Protein AF-A0A416NVH3-F1 (afdb_monomer)

Nearest PDB structures (foldseek):
  4oc8-assembly1_B  TM=3.043E-01  e=7.540E-01  Azoarcus olearius

Secondary structure (DSSP, 8-state):
-GGGSPPSS--TTSTTHHHHHHHHTTTTTTS-TT-HHHHHHTT-----TTHHHHHHSS--TTS-EETTTEE-HHHHHHHHHHHHHHHHHHHHHHH-HHHHHHIIIIIITTTTTS--HHHHHHHHHHHHHHHHHHTTS--SEEEES---TT-SSS---SEEEEEEEEETTEEEEEEEEEEEE-PPPPPGGGTTS-EE--SSPPPTTHHHHHHHHHHHTT-EE----HHHHHHHHHHHHHHPPPP-TTEEEEEEEE----S-GGGHHHHHHHHHH-TTT-TTT-HHHHHHTT--HHHHHH--EEEEE---HHHHHHT-GGGGTTT-SSSS--SEEEEESSGGGHHHHHHHHHH--

Sequence (353 aa):
MRHELPFPIHNDCGICNYFKKIWEDGWLDEYSDNHFLIKAIENRLTAFIGFTQMLNNDPNLHRLIKKHGVIDNNSFNLNFCMNLSGCLAHLQTIFGNDHMERFIKDQLSAGKQQYDEDTFFEAISEISVLRFYAIRSKWKQALYEPPVQISKSLKNPEARFVGELSLNGNVEEIVINIEVKCPKFPSIEHQESKIAIPTVLLSNEGRKQIPRFCEENEIIYMSPRVMKLKDFLNSAATKFSIPKDNEFNLLYINWSFCDFPSNSFLEAWSLLTNTINGILTHPNAARNIGVSSEVFERITAVIVYTEALEGLMFLDFRMYGNLMDVSKDFECGFWTINCAMRKKLVNLIYYIK

Structure (mmCIF, N/CA/C/O backbone):
data_AF-A0A416NVH3-F1
#
_entry.id   AF-A0A416NVH3-F1
#
loop_
_atom_site.group_PDB
_atom_site.id
_atom_site.type_symbol
_atom_site.label_atom_id
_atom_site.label_alt_id
_atom_site.label_comp_id
_atom_site.label_asym_id
_atom_site.label_entity_id
_atom_site.label_seq_id
_atom_site.pdbx_PDB_ins_code
_atom_site.Cartn_x
_atom_site.Cartn_y
_atom_site.Cartn_z
_atom_site.occupancy
_atom_site.B_iso_or_equiv
_atom_site.auth_seq_id
_atom_site.auth_comp_id
_atom_site.auth_asym_id
_atom_site.auth_atom_id
_atom_site.pdbx_PDB_model_num
ATOM 1 N N . MET A 1 1 ? 27.558 -3.004 -13.957 1.00 88.25 1 MET A N 1
ATOM 2 C CA . MET A 1 1 ? 26.542 -2.652 -12.934 1.00 88.25 1 MET A CA 1
ATOM 3 C C . MET A 1 1 ? 25.659 -1.540 -13.490 1.00 88.25 1 MET A C 1
ATOM 5 O O . MET A 1 1 ? 26.079 -0.906 -14.452 1.00 88.25 1 MET A O 1
ATOM 9 N N . ARG A 1 2 ? 24.435 -1.321 -12.987 1.00 93.12 2 ARG A N 1
ATOM 10 C CA . ARG A 1 2 ? 23.517 -0.345 -13.615 1.00 93.12 2 ARG A CA 1
ATOM 11 C C . ARG A 1 2 ? 24.037 1.082 -13.494 1.00 93.12 2 ARG A C 1
ATOM 13 O O . ARG A 1 2 ? 23.963 1.811 -14.476 1.00 93.12 2 ARG A O 1
ATOM 20 N N . HIS A 1 3 ? 24.643 1.437 -12.362 1.00 95.69 3 HIS A N 1
ATOM 21 C CA . HIS A 1 3 ? 25.225 2.770 -12.146 1.00 95.69 3 HIS A CA 1
ATOM 22 C C . HIS A 1 3 ? 26.326 3.161 -13.147 1.00 95.69 3 HIS A C 1
ATOM 24 O O . HIS A 1 3 ? 26.626 4.340 -13.305 1.00 95.69 3 HIS A O 1
ATOM 30 N N . GLU A 1 4 ? 26.938 2.189 -13.832 1.00 95.31 4 GLU A N 1
ATOM 31 C CA . GLU A 1 4 ? 27.964 2.434 -14.854 1.00 95.31 4 GLU A CA 1
ATOM 32 C C . GLU A 1 4 ? 27.353 2.841 -16.205 1.00 95.31 4 GLU A C 1
ATOM 34 O O . GLU A 1 4 ? 28.056 3.329 -17.092 1.00 95.31 4 GLU A O 1
ATOM 39 N N . LEU A 1 5 ? 26.047 2.623 -16.384 1.00 93.94 5 LEU A N 1
ATOM 40 C CA . LEU A 1 5 ? 25.312 2.968 -17.592 1.00 93.94 5 LEU A CA 1
ATOM 41 C C . LEU A 1 5 ? 24.684 4.362 -17.459 1.00 93.94 5 LEU A C 1
ATOM 43 O O . LEU A 1 5 ? 24.241 4.734 -16.368 1.00 93.94 5 LEU A O 1
ATOM 47 N N . PRO A 1 6 ? 24.567 5.122 -18.564 1.00 93.44 6 PRO A N 1
ATOM 48 C CA . PRO A 1 6 ? 23.809 6.366 -18.567 1.00 93.44 6 PRO A CA 1
ATOM 49 C C . PRO A 1 6 ? 22.380 6.143 -18.067 1.00 93.44 6 PRO A C 1
ATOM 51 O O . PRO A 1 6 ? 21.727 5.176 -18.463 1.00 93.44 6 PRO A O 1
ATOM 54 N N . PHE A 1 7 ? 21.882 7.058 -17.232 1.00 94.44 7 PHE A N 1
ATOM 55 C CA . PHE A 1 7 ? 20.500 7.004 -16.766 1.00 94.44 7 PHE A CA 1
ATOM 56 C C . PHE A 1 7 ? 19.527 7.012 -17.968 1.00 94.44 7 PHE A C 1
ATOM 58 O O . PHE A 1 7 ? 19.595 7.947 -18.772 1.00 94.44 7 PHE A O 1
ATOM 65 N N . PRO A 1 8 ? 18.627 6.014 -18.112 1.00 91.88 8 PRO A N 1
ATOM 66 C CA . PRO A 1 8 ? 17.869 5.819 -19.355 1.00 91.88 8 PRO A CA 1
ATOM 67 C C . PRO A 1 8 ? 16.856 6.916 -19.715 1.00 91.88 8 PRO A C 1
ATOM 69 O O . PRO A 1 8 ? 16.512 7.070 -20.885 1.00 91.88 8 PRO A O 1
ATOM 72 N N . ILE A 1 9 ? 16.359 7.683 -18.739 1.00 89.12 9 ILE A N 1
ATOM 73 C CA . ILE A 1 9 ? 15.358 8.728 -18.991 1.00 89.12 9 ILE A CA 1
ATOM 74 C C . ILE A 1 9 ? 16.063 10.042 -19.340 1.00 89.12 9 ILE A C 1
ATOM 76 O O . ILE A 1 9 ? 16.796 10.601 -18.520 1.00 89.12 9 ILE A O 1
ATOM 80 N N . HIS A 1 10 ? 15.775 10.584 -20.528 1.00 80.31 10 HIS A N 1
ATOM 81 C CA . HIS A 1 10 ? 16.185 11.936 -20.913 1.00 80.31 10 HIS A CA 1
ATOM 82 C C . HIS A 1 10 ? 15.529 12.964 -19.984 1.00 80.31 10 HIS A C 1
ATOM 84 O O . HIS A 1 10 ? 14.327 13.210 -20.037 1.00 80.31 10 HIS A O 1
ATOM 90 N N . ASN A 1 11 ? 16.328 13.525 -19.079 1.00 66.25 11 ASN A N 1
ATOM 91 C CA . ASN A 1 11 ? 15.858 14.302 -17.937 1.00 66.25 11 ASN A CA 1
ATOM 92 C C . ASN A 1 11 ? 16.150 15.804 -18.096 1.00 66.25 11 ASN A C 1
ATOM 94 O O . ASN A 1 11 ? 16.566 16.466 -17.145 1.00 66.25 11 ASN A O 1
ATOM 98 N N . ASP A 1 12 ? 15.944 16.346 -19.298 1.00 60.19 12 ASP A N 1
ATOM 99 C CA . ASP A 1 12 ? 16.295 17.735 -19.651 1.00 60.19 12 ASP A CA 1
ATOM 100 C C . ASP A 1 12 ? 15.576 18.783 -18.777 1.00 60.19 12 ASP A C 1
ATOM 102 O O . ASP A 1 12 ? 16.028 19.916 -18.633 1.00 60.19 12 ASP A O 1
ATOM 106 N N . CYS A 1 13 ? 14.471 18.388 -18.143 1.00 61.03 13 CYS A N 1
ATOM 107 C CA . CYS A 1 13 ? 13.643 19.194 -17.247 1.00 61.03 13 CYS A CA 1
ATOM 108 C C . CYS A 1 13 ? 13.782 18.831 -15.753 1.00 61.03 13 CYS A C 1
ATOM 110 O O . CYS A 1 13 ? 13.094 19.416 -14.917 1.00 61.03 13 CYS A O 1
ATOM 112 N N . GLY A 1 14 ? 14.650 17.880 -15.392 1.00 70.44 14 GLY A N 1
ATOM 113 C CA . GLY A 1 14 ? 14.931 17.509 -13.999 1.00 70.44 14 GLY A CA 1
ATOM 114 C C . GLY A 1 14 ? 13.831 16.723 -13.268 1.00 70.44 14 GLY A C 1
ATOM 115 O O . GLY A 1 14 ? 13.930 16.507 -12.059 1.00 70.44 14 GLY A O 1
ATOM 116 N N . ILE A 1 15 ? 12.787 16.272 -13.965 1.00 73.75 15 ILE A N 1
ATOM 117 C CA . ILE A 1 15 ? 11.607 15.647 -13.353 1.00 73.75 15 ILE A CA 1
ATOM 118 C C . ILE A 1 15 ? 11.927 14.274 -12.724 1.00 73.75 15 ILE A C 1
ATOM 120 O O . ILE A 1 15 ? 11.352 13.908 -11.699 1.00 73.75 15 ILE A O 1
ATOM 124 N N . CYS A 1 16 ? 12.916 13.549 -13.251 1.00 91.06 16 CYS A N 1
ATOM 125 C CA . CYS A 1 16 ? 13.378 12.263 -12.709 1.00 91.06 16 CYS A CA 1
ATOM 126 C C . CYS A 1 16 ? 14.724 12.374 -11.965 1.00 91.06 16 CYS A C 1
ATOM 128 O O . CYS A 1 16 ? 15.469 11.398 -11.881 1.00 91.06 16 CYS A O 1
ATOM 130 N N . ASN A 1 17 ? 15.064 13.554 -11.426 1.00 92.38 17 ASN A N 1
ATOM 131 C CA . ASN A 1 17 ? 16.366 13.798 -10.785 1.00 92.38 17 ASN A CA 1
ATOM 132 C C . ASN A 1 17 ? 16.679 12.836 -9.634 1.00 92.38 17 ASN A C 1
ATOM 134 O O . ASN A 1 17 ? 17.826 12.425 -9.479 1.00 92.38 17 ASN A O 1
ATOM 138 N N . TYR A 1 18 ? 15.679 12.475 -8.830 1.00 95.31 18 TYR A N 1
ATOM 139 C CA . TYR A 1 18 ? 15.898 11.563 -7.713 1.00 95.31 18 TYR A CA 1
ATOM 140 C C . TYR A 1 18 ? 16.219 10.147 -8.197 1.00 95.31 18 TYR A C 1
ATOM 142 O O . TYR A 1 18 ? 17.168 9.540 -7.717 1.00 95.31 18 TYR A O 1
ATOM 150 N N . PHE A 1 19 ? 15.504 9.657 -9.213 1.00 95.88 19 PHE A N 1
ATOM 151 C CA . PHE A 1 19 ? 15.839 8.392 -9.871 1.00 95.88 19 PHE A CA 1
ATOM 152 C C . PHE A 1 19 ? 17.225 8.395 -10.499 1.00 95.88 19 PHE A C 1
ATOM 154 O O . PHE A 1 19 ? 17.967 7.435 -10.320 1.00 95.88 19 PHE A O 1
ATOM 161 N N . LYS A 1 20 ? 17.593 9.484 -11.180 1.00 95.69 20 LYS A N 1
ATOM 162 C CA . LYS A 1 20 ? 18.946 9.644 -11.713 1.00 95.69 20 LYS A CA 1
ATOM 163 C C . LYS A 1 20 ? 19.992 9.518 -10.602 1.00 95.69 20 LYS A C 1
ATOM 165 O O . LYS A 1 20 ? 20.936 8.755 -10.752 1.00 95.69 20 LYS A O 1
ATOM 170 N N . LYS A 1 21 ? 19.780 10.200 -9.474 1.00 95.62 21 LYS A N 1
ATOM 171 C CA . LYS A 1 21 ? 20.678 10.129 -8.319 1.00 95.62 21 LYS A CA 1
ATOM 172 C C . LYS A 1 21 ? 20.819 8.696 -7.793 1.00 95.62 21 LYS A C 1
ATOM 174 O O . LYS A 1 21 ? 21.929 8.196 -7.720 1.00 95.62 21 LYS A O 1
ATOM 179 N N . ILE A 1 22 ? 19.718 8.017 -7.460 1.00 96.56 22 ILE A N 1
ATOM 180 C CA . ILE A 1 22 ? 19.791 6.657 -6.884 1.00 96.56 22 ILE A CA 1
ATOM 181 C C . ILE A 1 22 ? 20.312 5.615 -7.891 1.00 96.56 22 ILE A C 1
ATOM 183 O O . ILE A 1 22 ? 20.832 4.575 -7.489 1.00 96.56 22 ILE A O 1
ATOM 187 N N . TRP A 1 23 ? 20.174 5.883 -9.195 1.00 96.56 23 TRP A N 1
ATOM 188 C CA . TRP A 1 23 ? 20.797 5.102 -10.261 1.00 96.56 23 TRP A CA 1
ATOM 189 C C . TRP A 1 23 ? 22.317 5.269 -10.244 1.00 96.56 23 TRP A C 1
ATOM 191 O O . TRP A 1 23 ? 23.032 4.274 -10.191 1.00 96.56 23 TRP A O 1
ATOM 201 N N . GLU A 1 24 ? 22.802 6.514 -10.244 1.00 96.12 24 GLU A N 1
ATOM 202 C CA . GLU A 1 24 ? 24.233 6.856 -10.204 1.00 96.12 24 GLU A CA 1
ATOM 203 C C . GLU A 1 24 ? 24.901 6.422 -8.886 1.00 96.12 24 GLU A C 1
ATOM 205 O O . GLU A 1 24 ? 26.047 5.979 -8.897 1.00 96.12 24 GLU A O 1
ATOM 210 N N . ASP A 1 25 ? 24.168 6.460 -7.771 1.00 96.75 25 ASP A N 1
ATOM 211 C CA . ASP A 1 25 ? 24.623 5.999 -6.452 1.00 96.75 25 ASP A CA 1
ATOM 212 C C . ASP A 1 25 ? 24.592 4.456 -6.309 1.00 96.75 25 ASP A C 1
ATOM 214 O O . ASP A 1 25 ? 24.964 3.918 -5.263 1.00 96.75 25 ASP A O 1
ATOM 218 N N . GLY A 1 26 ? 24.128 3.718 -7.327 1.00 97.12 26 GLY A N 1
ATOM 219 C CA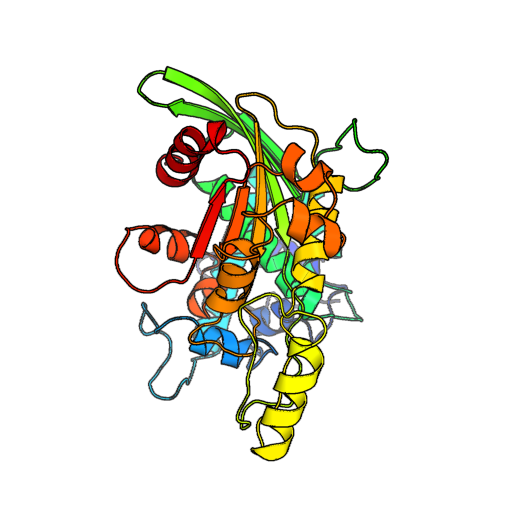 . GLY A 1 26 ? 24.125 2.248 -7.342 1.00 97.12 26 GLY A CA 1
ATOM 220 C C . GLY A 1 26 ? 23.063 1.582 -6.466 1.00 97.12 26 GLY A C 1
ATOM 221 O O . GLY A 1 26 ? 23.115 0.373 -6.234 1.00 97.12 26 GLY A O 1
ATOM 222 N N . TRP A 1 27 ? 22.050 2.314 -5.995 1.00 97.56 27 TRP A N 1
ATOM 223 C CA . TRP A 1 27 ? 21.003 1.745 -5.128 1.00 97.56 27 TRP A CA 1
ATOM 224 C C . TRP A 1 27 ? 20.133 0.714 -5.857 1.00 97.56 27 TRP A C 1
ATOM 226 O O . TRP A 1 27 ? 19.523 -0.148 -5.227 1.00 97.56 27 TRP A O 1
ATOM 236 N N . LEU A 1 28 ? 20.086 0.788 -7.189 1.00 97.19 28 LEU A N 1
ATOM 237 C CA . LEU A 1 28 ? 19.286 -0.087 -8.044 1.00 97.19 28 LEU A CA 1
ATOM 238 C C . LEU A 1 28 ? 20.093 -1.233 -8.670 1.00 97.19 28 LEU A C 1
ATOM 240 O O . LEU A 1 28 ? 19.562 -1.974 -9.495 1.00 97.19 28 LEU A O 1
ATOM 244 N N . ASP A 1 29 ? 21.367 -1.406 -8.321 1.00 96.56 29 ASP A N 1
ATOM 245 C CA . ASP A 1 29 ? 22.241 -2.377 -8.989 1.00 96.56 29 ASP A CA 1
ATOM 246 C C . ASP A 1 29 ? 21.816 -3.835 -8.788 1.00 96.56 29 ASP A C 1
ATOM 248 O O . ASP A 1 29 ? 21.920 -4.652 -9.701 1.00 96.56 29 ASP A O 1
ATOM 252 N N . GLU A 1 30 ? 21.298 -4.171 -7.608 1.00 96.44 30 GLU A N 1
ATOM 253 C CA . GLU A 1 30 ? 20.911 -5.547 -7.277 1.00 96.44 30 GLU A CA 1
ATOM 254 C C . GLU A 1 30 ? 19.523 -5.927 -7.801 1.00 96.44 30 GLU A C 1
ATOM 256 O O . GLU A 1 30 ? 19.137 -7.094 -7.720 1.00 96.44 30 GLU A O 1
ATOM 261 N N . TYR A 1 31 ? 18.773 -4.975 -8.361 1.00 97.88 31 TYR A N 1
ATOM 262 C CA . TYR A 1 31 ? 17.436 -5.232 -8.888 1.00 97.88 31 TYR A CA 1
ATOM 263 C C . TYR A 1 31 ? 17.490 -6.248 -10.036 1.00 97.88 31 TYR A C 1
ATOM 265 O O . TYR A 1 31 ? 18.482 -6.339 -10.761 1.00 97.88 31 TYR A O 1
ATOM 273 N N . SER A 1 32 ? 16.423 -7.016 -10.231 1.00 97.12 32 SER A N 1
ATOM 274 C CA . SER A 1 32 ? 16.285 -7.882 -11.405 1.00 97.12 32 SER A CA 1
ATOM 275 C C . SER A 1 32 ? 16.064 -7.055 -12.672 1.00 97.12 32 SER A C 1
ATOM 277 O O . SER A 1 32 ? 15.338 -6.060 -12.658 1.00 97.12 32 SER A O 1
ATOM 279 N N . ASP A 1 33 ? 16.563 -7.534 -13.810 1.00 96.06 33 ASP A N 1
ATOM 280 C CA . ASP A 1 33 ? 16.149 -7.008 -15.114 1.00 96.06 33 ASP A CA 1
ATOM 281 C C . ASP A 1 33 ? 14.667 -7.281 -15.395 1.00 96.06 33 ASP A C 1
ATOM 283 O O . ASP A 1 33 ? 14.093 -6.693 -16.299 1.00 96.06 33 ASP A O 1
ATOM 287 N N . ASN A 1 34 ? 13.977 -8.140 -14.649 1.00 95.38 34 ASN A N 1
ATOM 288 C CA . ASN A 1 34 ? 12.531 -8.306 -14.808 1.00 95.38 34 ASN A CA 1
ATOM 289 C C . ASN A 1 34 ? 11.691 -7.404 -13.904 1.00 95.38 34 ASN A C 1
ATOM 291 O O . ASN A 1 34 ? 10.469 -7.401 -14.057 1.00 95.38 34 ASN A O 1
ATOM 295 N N . HIS A 1 35 ? 12.337 -6.618 -13.043 1.00 97.00 35 HIS A N 1
ATOM 296 C CA . HIS A 1 35 ? 11.692 -5.757 -12.065 1.00 97.00 35 HIS A CA 1
ATOM 297 C C . HIS A 1 35 ? 10.840 -4.661 -12.725 1.00 97.00 35 HIS A C 1
ATOM 299 O O . HIS A 1 35 ? 11.311 -3.984 -13.643 1.00 97.00 35 HIS A O 1
ATOM 305 N N . PHE A 1 36 ? 9.624 -4.429 -12.215 1.00 96.06 36 PHE A N 1
ATOM 306 C CA . PHE A 1 36 ? 8.681 -3.421 -12.725 1.00 96.06 36 PHE A CA 1
ATOM 307 C C . PHE A 1 36 ? 9.321 -2.036 -12.882 1.00 96.06 36 PHE A C 1
ATOM 309 O O . PHE A 1 36 ? 9.326 -1.471 -13.972 1.00 96.06 36 PHE A O 1
ATOM 316 N N . LEU A 1 37 ? 9.920 -1.503 -11.808 1.00 96.88 37 LEU A N 1
ATOM 317 C CA . LEU A 1 37 ? 10.579 -0.192 -11.832 1.00 96.88 37 LEU A CA 1
ATOM 318 C C . LEU A 1 37 ? 11.710 -0.105 -12.871 1.00 96.88 37 LEU A C 1
ATOM 320 O O . LEU A 1 37 ? 11.784 0.881 -13.597 1.00 96.88 37 LEU A O 1
ATOM 324 N N . ILE A 1 38 ? 12.562 -1.131 -12.977 1.00 97.31 38 ILE A N 1
ATOM 325 C CA . ILE A 1 38 ? 13.664 -1.150 -13.953 1.00 97.31 38 ILE A CA 1
ATOM 326 C C . ILE A 1 38 ? 13.099 -1.165 -15.376 1.00 97.31 38 ILE A C 1
ATOM 328 O O . ILE A 1 38 ? 13.511 -0.363 -16.211 1.00 97.31 38 ILE A O 1
ATOM 332 N N . LYS A 1 39 ? 12.077 -1.994 -15.629 1.00 96.44 39 LYS A N 1
ATOM 333 C CA . LYS A 1 39 ? 11.341 -2.003 -16.898 1.00 96.44 39 LYS A CA 1
ATOM 334 C C . LYS A 1 39 ? 10.732 -0.641 -17.229 1.00 96.44 39 LYS A C 1
ATOM 336 O O . LYS A 1 39 ? 10.754 -0.250 -18.392 1.00 96.44 39 LYS A O 1
ATOM 341 N N . ALA A 1 40 ? 10.189 0.071 -16.243 1.00 95.19 40 ALA A N 1
ATOM 342 C CA . ALA A 1 40 ? 9.596 1.388 -16.450 1.00 95.19 40 ALA A CA 1
ATOM 343 C C . ALA A 1 40 ? 10.667 2.446 -16.774 1.00 95.19 40 ALA A C 1
ATOM 345 O O . ALA A 1 40 ? 10.519 3.172 -17.754 1.00 95.19 40 ALA A O 1
ATOM 346 N N . ILE A 1 41 ? 11.775 2.481 -16.019 1.00 95.31 41 ILE A N 1
ATOM 347 C CA . ILE A 1 41 ? 12.900 3.410 -16.245 1.00 95.31 41 ILE A CA 1
ATOM 348 C C . ILE A 1 41 ? 13.499 3.220 -17.643 1.00 95.31 41 ILE A C 1
ATOM 350 O O . ILE A 1 41 ? 13.748 4.192 -18.349 1.00 95.31 41 ILE A O 1
ATOM 354 N N . GLU A 1 42 ? 13.686 1.970 -18.062 1.00 94.69 42 GLU A N 1
ATOM 355 C CA . GLU A 1 42 ? 14.229 1.601 -19.377 1.00 94.69 42 GLU A CA 1
ATOM 356 C C . GLU A 1 42 ? 13.171 1.625 -20.494 1.00 94.69 42 GLU A C 1
ATOM 358 O O . GLU A 1 42 ? 13.445 1.222 -21.623 1.00 94.69 42 GLU A O 1
ATOM 363 N N . ASN A 1 43 ? 11.952 2.076 -20.182 1.00 92.25 43 ASN A N 1
ATOM 364 C CA . ASN A 1 43 ? 10.826 2.194 -21.100 1.00 92.25 43 ASN A CA 1
ATOM 365 C C . ASN A 1 43 ? 10.479 0.902 -21.874 1.00 92.25 43 ASN A C 1
ATOM 367 O O . ASN A 1 43 ? 10.156 0.907 -23.062 1.00 92.25 43 ASN A O 1
ATOM 371 N N . ARG A 1 44 ? 10.537 -0.230 -21.179 1.00 94.19 44 ARG A N 1
ATOM 372 C CA . ARG A 1 44 ? 10.212 -1.568 -21.701 1.00 94.19 44 ARG A CA 1
ATOM 373 C C . ARG A 1 44 ? 9.123 -2.282 -20.901 1.00 94.19 44 ARG A C 1
ATOM 375 O O . ARG A 1 44 ? 8.828 -3.449 -21.162 1.00 94.19 44 ARG A O 1
ATOM 382 N N . LEU A 1 45 ? 8.522 -1.604 -19.923 1.00 91.75 45 LEU A N 1
ATOM 383 C CA . LEU A 1 45 ? 7.324 -2.087 -19.247 1.00 91.75 45 LEU A CA 1
ATOM 384 C C . LEU A 1 45 ? 6.145 -2.000 -20.221 1.00 91.75 45 LEU A C 1
ATOM 386 O O . LEU A 1 45 ? 5.820 -0.930 -20.731 1.00 91.75 45 LEU A O 1
ATOM 390 N N . THR A 1 46 ? 5.548 -3.156 -20.502 1.00 85.25 46 THR A N 1
ATOM 391 C CA . THR A 1 46 ? 4.444 -3.312 -21.464 1.00 85.25 46 THR A CA 1
ATOM 392 C C . THR A 1 46 ? 3.253 -4.076 -20.889 1.00 85.25 46 THR A C 1
ATOM 394 O O . THR A 1 46 ? 2.140 -3.916 -21.377 1.00 85.25 46 THR A O 1
ATOM 397 N N . ALA A 1 47 ? 3.480 -4.888 -19.855 1.00 81.62 47 ALA A N 1
ATOM 398 C CA . ALA A 1 47 ? 2.469 -5.621 -19.106 1.00 81.62 47 ALA A CA 1
ATOM 399 C C . ALA A 1 47 ? 3.006 -5.947 -17.703 1.00 81.62 47 ALA A C 1
ATOM 401 O O . ALA A 1 47 ? 4.222 -6.008 -17.501 1.00 81.62 47 ALA A O 1
ATOM 402 N N . PHE A 1 48 ? 2.090 -6.177 -16.765 1.00 86.31 48 PHE A N 1
ATOM 403 C CA . PHE A 1 48 ? 2.345 -6.675 -15.412 1.00 86.31 48 PHE A CA 1
ATOM 404 C C . PHE A 1 48 ? 1.098 -7.411 -14.906 1.00 86.31 48 PHE A C 1
ATOM 406 O O . PHE A 1 48 ? 0.007 -7.229 -15.459 1.00 86.31 48 PHE A O 1
ATOM 413 N N . ILE A 1 49 ? 1.237 -8.238 -13.872 1.00 80.19 49 ILE A N 1
ATOM 414 C CA . ILE A 1 49 ? 0.182 -9.160 -13.416 1.00 80.19 49 ILE A CA 1
ATOM 415 C C . ILE A 1 49 ? -1.149 -8.465 -13.056 1.00 80.19 49 ILE A C 1
ATOM 417 O O . ILE A 1 49 ? -2.226 -8.988 -13.326 1.00 80.19 49 ILE A O 1
ATOM 421 N N . GLY A 1 50 ? -1.082 -7.247 -12.514 1.00 77.50 50 GLY A N 1
ATOM 422 C CA . GLY A 1 50 ? -2.236 -6.431 -12.129 1.00 77.50 50 GLY A CA 1
ATOM 423 C C . GLY A 1 50 ? -2.876 -5.605 -13.241 1.00 77.50 50 GLY A C 1
ATOM 424 O O . GLY A 1 50 ? -3.897 -4.967 -12.991 1.00 77.50 50 GLY A O 1
ATOM 425 N N . PHE A 1 51 ? -2.301 -5.578 -14.445 1.00 79.25 51 PHE A N 1
ATOM 426 C CA . PHE A 1 51 ? -2.629 -4.575 -15.463 1.00 79.25 51 PHE A CA 1
ATOM 427 C C . PHE A 1 51 ? -4.118 -4.558 -15.832 1.00 79.25 51 PHE A C 1
ATOM 429 O O . PHE A 1 51 ? -4.775 -3.526 -15.713 1.00 79.25 51 PHE A O 1
ATOM 436 N N . THR A 1 52 ? -4.674 -5.710 -16.219 1.00 75.62 52 THR A N 1
ATOM 437 C CA . THR A 1 52 ? -6.091 -5.843 -16.600 1.00 75.62 52 THR A CA 1
ATOM 438 C C . THR A 1 52 ? -7.028 -5.492 -15.450 1.00 75.62 52 THR A C 1
ATOM 440 O O . THR A 1 52 ? -8.053 -4.849 -15.652 1.00 75.62 52 THR A O 1
ATOM 443 N N . GLN A 1 53 ? -6.672 -5.891 -14.231 1.00 74.81 53 GLN A N 1
ATOM 444 C CA . GLN A 1 53 ? -7.477 -5.620 -13.049 1.00 74.81 53 GLN A CA 1
ATOM 445 C C . GLN A 1 53 ? -7.541 -4.118 -12.754 1.00 74.81 53 GLN A C 1
ATOM 447 O O . GLN A 1 53 ? -8.625 -3.564 -12.604 1.00 74.81 53 GLN A O 1
ATOM 452 N N . MET A 1 54 ? -6.391 -3.446 -12.728 1.00 78.19 54 MET A N 1
ATOM 453 C CA . MET A 1 54 ? -6.308 -2.007 -12.458 1.00 78.19 54 MET A CA 1
ATOM 454 C C . MET A 1 54 ? -6.913 -1.167 -13.584 1.00 78.19 54 MET A C 1
ATOM 456 O O . MET A 1 54 ? -7.440 -0.088 -13.327 1.00 78.19 54 MET A O 1
ATOM 460 N N . LEU A 1 55 ? -6.861 -1.663 -14.824 1.00 75.00 55 LEU A N 1
ATOM 461 C CA . LEU A 1 55 ? -7.570 -1.083 -15.964 1.00 75.00 55 LEU A CA 1
ATOM 462 C C . LEU A 1 55 ? -9.095 -1.123 -15.769 1.00 75.00 55 LEU A C 1
ATOM 464 O O . LEU A 1 55 ? -9.786 -0.206 -16.198 1.00 75.00 55 LEU A O 1
ATOM 468 N N . ASN A 1 56 ? -9.611 -2.173 -15.128 1.00 71.56 56 ASN A N 1
ATOM 469 C CA . ASN A 1 56 ? -11.043 -2.367 -14.912 1.00 71.56 56 ASN A CA 1
ATOM 470 C C . ASN A 1 56 ? -11.569 -1.748 -13.595 1.00 71.56 56 ASN A C 1
ATOM 472 O O . ASN A 1 56 ? -12.783 -1.744 -13.398 1.00 71.56 56 ASN A O 1
ATOM 476 N N . ASN A 1 57 ? -10.695 -1.265 -12.700 1.00 69.81 57 ASN A N 1
ATOM 477 C CA . ASN A 1 57 ? -11.066 -0.758 -11.371 1.00 69.81 57 ASN A CA 1
ATOM 478 C C . ASN A 1 57 ? -11.631 0.690 -11.341 1.00 69.81 57 ASN A C 1
ATOM 480 O O . ASN A 1 57 ? -12.163 1.023 -10.297 1.00 69.81 57 ASN A O 1
ATOM 484 N N . ASP A 1 58 ? -11.539 1.527 -12.395 1.00 65.19 58 ASP A N 1
ATOM 485 C CA . ASP A 1 58 ? -12.105 2.915 -12.462 1.00 65.19 58 ASP A CA 1
ATOM 486 C C . ASP A 1 58 ? -12.070 3.437 -13.936 1.00 65.19 58 ASP A C 1
ATOM 488 O O . ASP A 1 58 ? -11.241 2.963 -14.731 1.00 65.19 58 ASP A O 1
ATOM 492 N N . PRO A 1 59 ? -12.928 4.389 -14.384 1.00 55.75 59 PRO A N 1
ATOM 493 C CA . PRO A 1 59 ? -13.096 4.786 -15.767 1.00 55.75 59 PRO A CA 1
ATOM 494 C C . PRO A 1 59 ? -12.194 5.973 -16.121 1.00 55.75 59 PRO A C 1
ATOM 496 O O . PRO A 1 59 ? -12.689 7.071 -16.342 1.00 55.75 59 PRO A O 1
ATOM 499 N N . ASN A 1 60 ? -10.888 5.746 -16.288 1.00 60.16 60 ASN A N 1
ATOM 500 C CA . ASN A 1 60 ? -10.037 6.572 -17.164 1.00 60.16 60 ASN A CA 1
ATOM 501 C C . ASN A 1 60 ? -10.295 8.100 -17.063 1.00 60.16 60 ASN A C 1
ATOM 503 O O . ASN A 1 60 ? -10.620 8.760 -18.064 1.00 60.16 60 ASN A O 1
ATOM 507 N N . LEU A 1 61 ? -10.248 8.645 -15.844 1.00 59.09 61 LEU A N 1
ATOM 508 C CA . LEU A 1 61 ? -10.697 10.002 -15.511 1.00 59.09 61 LEU A CA 1
ATOM 509 C C . LEU A 1 61 ? -9.913 11.065 -16.285 1.00 59.09 61 LEU A C 1
ATOM 511 O O . LEU A 1 61 ? -10.481 12.066 -16.739 1.00 59.09 61 LEU A O 1
ATOM 515 N N . HIS A 1 62 ? -8.622 10.819 -16.506 1.00 62.81 62 HIS A N 1
ATOM 516 C CA . HIS A 1 62 ? -7.755 11.696 -17.290 1.00 62.81 62 HIS A CA 1
ATOM 517 C C . HIS A 1 62 ? -7.752 11.376 -18.792 1.00 62.81 62 HIS A C 1
ATOM 519 O O . HIS A 1 62 ? -7.070 12.055 -19.565 1.00 62.81 62 HIS A O 1
ATOM 525 N N . ARG A 1 63 ? -8.548 10.393 -19.235 1.00 62.53 63 ARG A N 1
ATOM 526 C CA . ARG A 1 63 ? -8.627 9.915 -20.627 1.00 62.53 63 ARG A CA 1
ATOM 527 C C . ARG A 1 63 ? -7.282 9.439 -21.189 1.00 62.53 63 ARG A C 1
ATOM 529 O O . ARG A 1 63 ? -7.080 9.467 -22.406 1.00 62.53 63 ARG A O 1
ATOM 536 N N . LEU A 1 64 ? -6.366 9.016 -20.319 1.00 63.12 64 LEU A N 1
ATOM 537 C CA . LEU A 1 64 ? -5.021 8.566 -20.688 1.00 63.12 64 LEU A CA 1
ATOM 538 C C . LEU A 1 64 ? -5.026 7.147 -21.274 1.00 63.12 64 LEU A C 1
ATOM 540 O O . LEU A 1 64 ? -4.131 6.772 -22.032 1.00 63.12 64 LEU A O 1
ATOM 544 N N . ILE A 1 65 ? -6.078 6.386 -20.994 1.00 63.59 65 ILE A N 1
ATOM 545 C CA . ILE A 1 65 ? -6.346 5.066 -21.556 1.00 63.59 65 ILE A CA 1
ATOM 546 C C . ILE A 1 65 ? -7.155 5.255 -22.850 1.00 63.59 65 ILE A C 1
ATOM 548 O O . ILE A 1 65 ? -8.249 5.825 -22.854 1.00 63.59 65 ILE A O 1
ATOM 552 N N . LYS A 1 66 ? -6.637 4.815 -23.999 1.00 61.28 66 LYS A N 1
ATOM 553 C CA . LYS A 1 66 ? -7.353 4.972 -25.279 1.00 61.28 66 LYS A CA 1
ATOM 554 C C . LYS A 1 66 ? -8.530 3.986 -25.362 1.00 61.28 66 LYS A C 1
ATOM 556 O O . LYS A 1 66 ? -8.590 2.997 -24.631 1.00 61.28 66 LYS A O 1
ATOM 561 N N . LYS A 1 67 ? -9.472 4.225 -26.292 1.00 51.97 67 LYS A N 1
ATOM 562 C CA . LYS A 1 67 ? -10.553 3.263 -26.610 1.00 51.97 67 LYS A CA 1
ATOM 563 C C . LYS A 1 67 ? -9.953 1.859 -26.810 1.00 51.97 67 LYS A C 1
ATOM 565 O O . LYS A 1 67 ? -8.985 1.738 -27.555 1.00 51.97 67 LYS A O 1
ATOM 570 N N . HIS A 1 68 ? -10.574 0.832 -26.221 1.00 53.41 68 HIS A N 1
ATOM 571 C CA . HIS A 1 68 ? -10.134 -0.580 -26.204 1.00 53.41 68 HIS A CA 1
ATOM 572 C C . HIS A 1 68 ? -8.980 -0.921 -25.241 1.00 53.41 68 HIS A C 1
ATOM 574 O O . HIS A 1 68 ? -8.331 -1.945 -25.422 1.00 53.41 68 HIS A O 1
ATOM 580 N N . GLY A 1 69 ? -8.708 -0.094 -24.224 1.00 58.66 69 GLY A N 1
ATOM 581 C CA . GLY A 1 69 ? -7.711 -0.423 -23.194 1.00 58.66 69 GLY A CA 1
ATOM 582 C C . GLY A 1 69 ? -6.258 -0.290 -23.660 1.00 58.66 69 GLY A C 1
ATOM 583 O O . GLY A 1 69 ? -5.350 -0.780 -22.997 1.00 58.66 69 GLY A O 1
ATOM 584 N N . VAL A 1 70 ? -6.021 0.369 -24.800 1.00 64.69 70 VAL A N 1
ATOM 585 C CA . VAL A 1 70 ? -4.667 0.611 -25.310 1.00 64.69 70 VAL A CA 1
ATOM 586 C C . VAL A 1 70 ? -4.034 1.745 -24.514 1.00 64.69 70 VAL A C 1
ATOM 588 O O . VAL A 1 70 ? -4.497 2.888 -24.563 1.00 64.69 70 VAL A O 1
ATOM 591 N N . ILE A 1 71 ? -2.946 1.434 -23.821 1.00 69.94 71 ILE A N 1
ATOM 592 C CA . ILE A 1 71 ? -2.149 2.409 -23.080 1.00 69.94 71 ILE A CA 1
ATOM 593 C C . ILE A 1 71 ? -0.915 2.740 -23.897 1.00 69.94 71 ILE A C 1
ATOM 595 O O . ILE A 1 71 ? -0.275 1.866 -24.480 1.00 69.94 71 ILE A O 1
ATOM 599 N N . ASP A 1 72 ? -0.601 4.029 -23.978 1.00 79.38 72 ASP A N 1
ATOM 600 C CA . ASP A 1 72 ? 0.700 4.442 -24.478 1.00 79.38 72 ASP A CA 1
ATOM 601 C C . ASP A 1 72 ? 1.744 4.156 -23.396 1.00 79.38 72 ASP A C 1
ATOM 603 O O . ASP A 1 72 ? 1.896 4.934 -22.454 1.00 79.38 72 ASP A O 1
ATOM 607 N N . ASN A 1 73 ? 2.434 3.021 -23.524 1.00 80.75 73 ASN A N 1
ATOM 608 C CA . ASN A 1 73 ? 3.441 2.574 -22.561 1.00 80.75 73 ASN A CA 1
ATOM 609 C C . ASN A 1 73 ? 4.524 3.631 -22.328 1.00 80.75 73 ASN A C 1
ATOM 611 O O . ASN A 1 73 ? 4.957 3.797 -21.195 1.00 80.75 73 ASN A O 1
ATOM 615 N N . ASN A 1 74 ? 4.900 4.403 -23.353 1.00 83.81 74 ASN A N 1
ATOM 616 C CA . ASN A 1 74 ? 5.883 5.475 -23.194 1.00 83.81 74 ASN A CA 1
ATOM 617 C C . ASN A 1 74 ? 5.364 6.551 -22.236 1.00 83.81 74 ASN A C 1
ATOM 619 O O . ASN A 1 74 ? 6.061 6.959 -21.307 1.00 83.81 74 ASN A O 1
ATOM 623 N N . SER A 1 75 ? 4.116 6.977 -22.437 1.00 84.31 75 SER A N 1
ATOM 624 C CA . SER A 1 75 ? 3.467 7.952 -21.563 1.00 84.31 75 SER A CA 1
ATOM 625 C C . SER A 1 75 ? 3.257 7.393 -20.156 1.00 84.31 75 SER A C 1
ATOM 627 O O . SER A 1 75 ? 3.536 8.097 -19.187 1.00 84.31 75 SER A O 1
ATOM 629 N N . PHE A 1 76 ? 2.812 6.141 -20.019 1.00 87.31 76 PHE A N 1
ATOM 630 C CA . PHE A 1 76 ? 2.621 5.509 -18.711 1.00 87.31 76 PHE A CA 1
ATOM 631 C C . PHE A 1 76 ? 3.936 5.403 -17.935 1.00 87.31 76 PHE A C 1
ATOM 633 O O . PHE A 1 76 ? 4.019 5.892 -16.810 1.00 87.31 76 PHE A O 1
ATOM 640 N N . ASN A 1 77 ? 4.971 4.829 -18.552 1.00 91.25 77 ASN A N 1
ATOM 641 C CA . ASN A 1 77 ? 6.274 4.606 -17.928 1.00 91.25 77 ASN A CA 1
ATOM 642 C C . ASN A 1 77 ? 6.892 5.923 -17.467 1.00 91.25 77 ASN A C 1
ATOM 644 O O . ASN A 1 77 ? 7.318 6.039 -16.319 1.00 91.25 77 ASN A O 1
ATOM 648 N N . LEU A 1 78 ? 6.872 6.940 -18.333 1.00 90.38 78 LEU A N 1
ATOM 649 C CA . LEU A 1 78 ? 7.403 8.253 -17.997 1.00 90.38 78 LEU A CA 1
ATOM 650 C C . LEU A 1 78 ? 6.626 8.901 -16.841 1.00 90.38 78 LEU A C 1
ATOM 652 O O . LEU A 1 78 ? 7.249 9.344 -15.879 1.00 90.38 78 LEU A O 1
ATOM 656 N N . ASN A 1 79 ? 5.288 8.919 -16.889 1.00 89.94 79 ASN A N 1
ATOM 657 C CA . ASN A 1 79 ? 4.480 9.503 -15.813 1.00 89.94 79 ASN A CA 1
ATOM 658 C C . ASN A 1 79 ? 4.671 8.753 -14.490 1.00 89.94 79 ASN A C 1
ATOM 660 O O . ASN A 1 79 ? 4.878 9.393 -13.459 1.00 89.94 79 ASN A O 1
ATOM 664 N N . PHE A 1 80 ? 4.667 7.420 -14.514 1.00 92.50 80 PHE A N 1
ATOM 665 C CA . PHE A 1 80 ? 4.944 6.606 -13.334 1.00 92.50 80 PHE A CA 1
ATOM 666 C C . PHE A 1 80 ? 6.312 6.950 -12.734 1.00 92.50 80 PHE A C 1
ATOM 668 O O . PHE A 1 80 ? 6.409 7.273 -11.549 1.00 92.50 80 PHE A O 1
ATOM 675 N N . CYS A 1 81 ? 7.367 6.959 -13.555 1.00 94.81 81 CYS A N 1
ATOM 676 C CA . CYS A 1 81 ? 8.717 7.264 -13.092 1.00 94.81 81 CYS A CA 1
ATOM 677 C C . CYS A 1 81 ? 8.840 8.687 -12.537 1.00 94.81 81 CYS A C 1
ATOM 679 O O . CYS A 1 81 ? 9.447 8.874 -11.484 1.00 94.81 81 CYS A O 1
ATOM 681 N N . MET A 1 82 ? 8.238 9.680 -13.196 1.00 92.81 82 MET A N 1
ATOM 682 C CA . MET A 1 82 ? 8.224 11.067 -12.724 1.00 92.81 82 MET A CA 1
ATOM 683 C C . MET A 1 82 ? 7.560 11.183 -11.345 1.00 92.81 82 MET A C 1
ATOM 685 O O . MET A 1 82 ? 8.124 11.787 -10.427 1.00 92.81 82 MET A O 1
ATOM 689 N N . ASN A 1 83 ? 6.381 10.578 -11.176 1.00 92.38 83 ASN A N 1
ATOM 690 C CA . ASN A 1 83 ? 5.627 10.660 -9.926 1.00 92.38 83 ASN A CA 1
ATOM 691 C C . ASN A 1 83 ? 6.293 9.875 -8.794 1.00 92.38 83 ASN A C 1
ATOM 693 O O . ASN A 1 83 ? 6.383 10.392 -7.678 1.00 92.38 83 ASN A O 1
ATOM 697 N N . LEU A 1 84 ? 6.813 8.675 -9.070 1.00 95.50 84 LEU A N 1
ATOM 698 C CA . LEU A 1 84 ? 7.521 7.883 -8.064 1.00 95.50 84 LEU A CA 1
ATOM 699 C C . LEU A 1 84 ? 8.837 8.547 -7.654 1.00 95.50 84 LEU A C 1
ATOM 701 O O . LEU A 1 84 ? 9.114 8.644 -6.462 1.00 95.50 84 LEU A O 1
ATOM 705 N N . SER A 1 85 ? 9.598 9.087 -8.610 1.00 95.56 85 SER A N 1
ATOM 706 C CA . SER A 1 85 ? 10.818 9.858 -8.340 1.00 95.56 85 SER A CA 1
ATOM 707 C C . SER A 1 85 ? 10.535 11.031 -7.396 1.00 95.56 85 SER A C 1
ATOM 709 O O . SER A 1 85 ? 11.189 11.168 -6.361 1.00 95.56 85 SER A O 1
ATOM 711 N N . GLY A 1 86 ? 9.520 11.848 -7.702 1.00 93.00 86 GLY A N 1
ATOM 712 C CA . GLY A 1 86 ? 9.123 12.966 -6.840 1.00 93.00 86 GLY A CA 1
ATOM 713 C C . GLY A 1 86 ? 8.601 12.517 -5.471 1.00 93.00 86 GLY A C 1
ATOM 714 O O . GLY A 1 86 ? 8.892 13.151 -4.455 1.00 93.00 86 GLY A O 1
ATOM 715 N N . CYS A 1 87 ? 7.864 11.406 -5.427 1.00 93.75 87 CYS A N 1
ATOM 716 C CA . CYS A 1 87 ? 7.363 10.824 -4.189 1.00 93.75 87 CYS A CA 1
ATOM 717 C C . CYS A 1 87 ? 8.499 10.373 -3.265 1.00 93.75 87 CYS A C 1
ATOM 719 O O . CYS A 1 87 ? 8.546 10.797 -2.112 1.00 93.75 87 CYS A O 1
ATOM 721 N N . LEU A 1 88 ? 9.435 9.561 -3.762 1.00 95.81 88 LEU A N 1
ATOM 722 C CA . LEU A 1 88 ? 10.558 9.073 -2.959 1.00 95.81 88 LEU A CA 1
ATOM 723 C C . LEU A 1 88 ? 11.466 10.215 -2.502 1.00 95.81 88 LEU A C 1
ATOM 725 O O . LEU A 1 88 ? 11.887 10.228 -1.347 1.00 95.81 88 LEU A O 1
ATOM 729 N N . ALA A 1 89 ? 11.695 11.215 -3.359 1.00 94.81 89 ALA A N 1
ATOM 730 C CA . ALA A 1 89 ? 12.432 12.415 -2.977 1.00 94.81 89 ALA A CA 1
ATOM 731 C C . ALA A 1 89 ? 11.777 13.116 -1.780 1.00 94.81 89 ALA A C 1
ATOM 733 O O . ALA A 1 89 ? 12.456 13.475 -0.820 1.00 94.81 89 ALA A O 1
ATOM 734 N N . HIS A 1 90 ? 10.452 13.277 -1.813 1.00 93.06 90 HIS A N 1
ATOM 735 C CA . HIS A 1 90 ? 9.706 13.897 -0.725 1.00 93.06 90 HIS A CA 1
ATOM 736 C C . HIS A 1 90 ? 9.742 13.050 0.553 1.00 93.06 90 HIS A C 1
ATOM 738 O O . HIS A 1 90 ? 10.047 13.579 1.622 1.00 93.06 90 HIS A O 1
ATOM 744 N N . LEU A 1 91 ? 9.513 11.738 0.455 1.00 94.94 91 LEU A N 1
ATOM 745 C CA . LEU A 1 91 ? 9.587 10.840 1.610 1.00 94.94 91 LEU A CA 1
ATOM 746 C C . LEU A 1 91 ? 10.990 10.827 2.234 1.00 94.94 91 LEU A C 1
ATOM 748 O O . LEU A 1 91 ? 11.104 10.835 3.457 1.00 94.94 91 LEU A O 1
ATOM 752 N N . GLN A 1 92 ? 12.054 10.938 1.432 1.00 95.69 92 GLN A N 1
ATOM 753 C CA . GLN A 1 92 ? 13.417 11.092 1.943 1.00 95.69 92 GLN A CA 1
ATOM 754 C C . GLN A 1 92 ? 13.605 12.372 2.764 1.00 95.69 92 GLN A C 1
ATOM 756 O O . GLN A 1 92 ? 14.314 12.340 3.770 1.00 95.69 92 GLN A O 1
ATOM 761 N N . THR A 1 93 ? 12.967 13.487 2.390 1.00 94.00 93 THR A N 1
ATOM 762 C CA . THR A 1 93 ? 13.029 14.716 3.209 1.00 94.00 93 THR A CA 1
ATOM 763 C C . THR A 1 93 ? 12.334 14.576 4.564 1.00 94.00 93 THR A C 1
ATOM 765 O O . THR A 1 93 ? 12.630 15.346 5.473 1.00 94.00 93 THR A O 1
ATOM 768 N N . ILE A 1 94 ? 11.437 13.598 4.704 1.00 93.69 94 ILE A N 1
ATOM 769 C CA . ILE A 1 94 ? 10.622 13.385 5.902 1.00 93.69 94 ILE A CA 1
ATOM 770 C C . ILE A 1 94 ? 11.233 12.313 6.803 1.00 93.69 94 ILE A C 1
ATOM 772 O O . ILE A 1 94 ? 11.404 12.542 7.996 1.00 93.69 94 ILE A O 1
ATOM 776 N N . PHE A 1 95 ? 11.572 11.154 6.238 1.00 95.06 95 PHE A N 1
ATOM 777 C CA . PHE A 1 95 ? 12.063 9.995 6.987 1.00 95.06 95 PHE A CA 1
ATOM 778 C C . PHE A 1 95 ? 13.592 9.898 7.046 1.00 95.06 95 PHE A C 1
ATOM 780 O O . PHE A 1 95 ? 14.129 9.139 7.849 1.00 95.06 95 PHE A O 1
ATOM 787 N N . GLY A 1 96 ? 14.307 10.684 6.237 1.00 94.50 96 GLY A N 1
ATOM 788 C CA . GLY A 1 96 ? 15.766 10.697 6.191 1.00 94.50 96 GLY A CA 1
ATOM 789 C C . GLY A 1 96 ? 16.363 9.734 5.161 1.00 94.50 96 GLY A C 1
ATOM 790 O O . GLY A 1 96 ? 15.718 8.807 4.673 1.00 94.50 96 GLY A O 1
ATOM 791 N N . ASN A 1 97 ? 17.630 9.982 4.813 1.00 94.56 97 ASN A N 1
ATOM 792 C CA . ASN A 1 97 ? 18.339 9.258 3.755 1.00 94.56 97 ASN A CA 1
ATOM 793 C C . ASN A 1 97 ? 18.526 7.772 4.082 1.00 94.56 97 ASN A C 1
ATOM 795 O O . ASN A 1 97 ? 18.223 6.938 3.242 1.00 94.56 97 ASN A O 1
ATOM 799 N N . ASP A 1 98 ? 18.970 7.445 5.296 1.00 94.56 98 ASP A N 1
ATOM 800 C CA . ASP A 1 98 ? 19.324 6.068 5.664 1.00 94.56 98 ASP A CA 1
ATOM 801 C C . ASP A 1 98 ? 18.118 5.121 5.620 1.00 94.56 98 ASP A C 1
ATOM 803 O O . ASP A 1 98 ? 18.233 3.983 5.166 1.00 94.56 98 ASP A O 1
ATOM 807 N N . HIS A 1 99 ? 16.950 5.595 6.066 1.00 93.94 99 HIS A N 1
ATOM 808 C CA . HIS A 1 99 ? 15.710 4.825 5.998 1.00 93.94 99 HIS A CA 1
ATOM 809 C C . HIS A 1 99 ? 15.265 4.620 4.550 1.00 93.94 99 HIS A C 1
ATOM 811 O O . HIS A 1 99 ? 14.968 3.493 4.162 1.00 93.94 99 HIS A O 1
ATOM 817 N N . MET A 1 100 ? 15.285 5.677 3.732 1.00 95.56 100 MET A N 1
ATOM 818 C CA . ME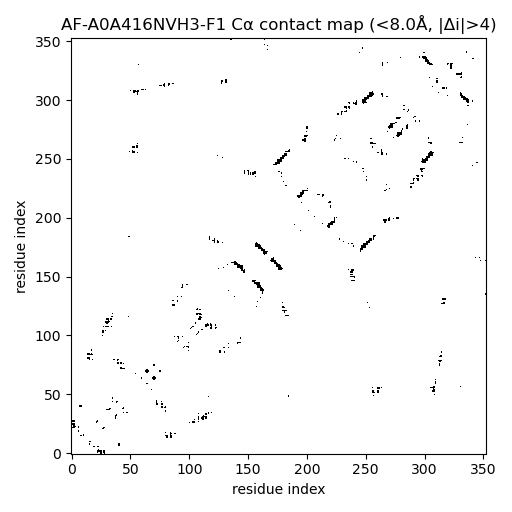T A 1 100 ? 14.867 5.568 2.334 1.00 95.56 100 MET A CA 1
ATOM 819 C C . MET A 1 100 ? 15.839 4.763 1.471 1.00 95.56 100 MET A C 1
ATOM 821 O O . MET A 1 100 ? 15.391 4.039 0.586 1.00 95.56 100 MET A O 1
ATOM 825 N N . GLU A 1 101 ? 17.146 4.832 1.729 1.00 96.62 101 GLU A N 1
ATOM 826 C CA . GLU A 1 101 ? 18.126 3.987 1.044 1.00 96.62 101 GLU A CA 1
ATOM 827 C C . GLU A 1 101 ? 17.841 2.504 1.313 1.00 96.62 101 GLU A C 1
ATOM 829 O O . GLU A 1 101 ? 17.785 1.706 0.374 1.00 96.62 101 GLU A O 1
ATOM 834 N N . ARG A 1 102 ? 17.621 2.132 2.582 1.00 95.50 102 ARG A N 1
ATOM 835 C CA . ARG A 1 102 ? 17.280 0.750 2.957 1.00 95.50 102 ARG A CA 1
ATOM 836 C C . ARG A 1 102 ? 15.955 0.315 2.351 1.00 95.50 102 ARG A C 1
ATOM 838 O O . ARG A 1 102 ? 15.904 -0.747 1.742 1.00 95.50 102 ARG A O 1
ATOM 845 N N . PHE A 1 103 ? 14.922 1.155 2.434 1.00 96.38 103 PHE A N 1
ATOM 846 C CA . PHE A 1 103 ? 13.635 0.898 1.787 1.00 96.38 103 PHE A CA 1
ATOM 847 C C . PHE A 1 103 ? 13.826 0.566 0.302 1.00 96.38 103 PHE A C 1
ATOM 849 O O . PHE A 1 103 ? 13.352 -0.461 -0.184 1.00 96.38 103 PHE A O 1
ATOM 856 N N . ILE A 1 104 ? 14.573 1.405 -0.424 1.00 97.19 104 ILE A N 1
ATOM 857 C CA . ILE A 1 104 ? 14.806 1.224 -1.858 1.00 97.19 104 ILE A CA 1
ATOM 858 C C . ILE A 1 104 ? 15.601 -0.060 -2.116 1.00 97.19 104 ILE A C 1
ATOM 860 O O . ILE A 1 104 ? 15.238 -0.844 -2.987 1.00 97.19 104 ILE A O 1
ATOM 864 N N . LYS A 1 105 ? 16.671 -0.326 -1.372 1.00 96.94 105 LYS A N 1
ATOM 865 C CA . LYS A 1 105 ? 17.536 -1.486 -1.644 1.00 96.94 105 LYS A CA 1
ATOM 866 C C . LYS A 1 105 ? 16.908 -2.815 -1.227 1.00 96.94 105 LYS A C 1
ATOM 868 O O . LYS A 1 105 ? 17.121 -3.820 -1.911 1.00 96.94 105 LYS A O 1
ATOM 873 N N . ASP A 1 106 ? 16.108 -2.827 -0.166 1.00 94.44 106 ASP A N 1
ATOM 874 C CA . ASP A 1 106 ? 15.656 -4.065 0.471 1.00 94.44 106 ASP A CA 1
ATOM 875 C C . ASP A 1 106 ? 14.167 -4.368 0.245 1.00 94.44 106 ASP A C 1
ATOM 877 O O . ASP A 1 106 ? 13.833 -5.513 -0.054 1.00 94.44 106 ASP A O 1
ATOM 881 N N . GLN A 1 107 ? 13.278 -3.373 0.338 1.00 94.94 107 GLN A N 1
ATOM 882 C CA . GLN A 1 107 ? 11.826 -3.573 0.195 1.00 94.94 107 GLN A CA 1
ATOM 883 C C . GLN A 1 107 ? 11.352 -3.307 -1.235 1.00 94.94 107 GLN A C 1
ATOM 885 O O . GLN A 1 107 ? 10.741 -4.177 -1.853 1.00 94.94 107 GLN A O 1
ATOM 890 N N . LEU A 1 108 ? 11.689 -2.144 -1.804 1.00 96.44 108 LEU A N 1
ATOM 891 C CA . LEU A 1 108 ? 11.264 -1.774 -3.158 1.00 96.44 108 LEU A CA 1
ATOM 892 C C . LEU A 1 108 ? 11.890 -2.667 -4.233 1.00 96.44 108 LEU A C 1
ATOM 894 O O . LEU A 1 108 ? 11.291 -2.822 -5.289 1.00 96.44 108 LEU A O 1
ATOM 898 N N . SER A 1 109 ? 13.055 -3.267 -3.957 1.00 95.62 109 SER A N 1
ATOM 899 C CA . SER A 1 109 ? 13.704 -4.242 -4.845 1.00 95.62 109 SER A CA 1
ATOM 900 C C . SER A 1 109 ? 12.974 -5.582 -4.913 1.00 95.62 109 SER A C 1
ATOM 902 O O . SER A 1 109 ? 13.246 -6.373 -5.821 1.00 95.62 109 SER A O 1
ATOM 904 N N . ALA A 1 110 ? 12.092 -5.846 -3.941 1.00 93.75 110 ALA A N 1
ATOM 905 C CA . ALA A 1 110 ? 11.177 -6.976 -3.896 1.00 93.75 110 ALA A CA 1
ATOM 906 C C . ALA A 1 110 ? 11.845 -8.322 -4.224 1.00 93.75 110 ALA A C 1
ATOM 908 O O . ALA A 1 110 ? 11.441 -9.027 -5.142 1.00 93.75 110 ALA A O 1
ATOM 909 N N . GLY A 1 111 ? 12.916 -8.663 -3.501 1.00 90.75 111 GLY A N 1
ATOM 910 C CA . GLY A 1 111 ? 13.669 -9.905 -3.728 1.00 90.75 111 GLY A CA 1
ATOM 911 C C . GLY A 1 111 ? 14.869 -9.763 -4.670 1.00 90.75 111 GLY A C 1
ATOM 912 O O . GLY A 1 111 ? 15.536 -10.759 -4.966 1.00 90.75 111 GLY A O 1
ATOM 913 N N . LYS A 1 112 ? 15.214 -8.535 -5.086 1.00 93.38 112 LYS A N 1
ATOM 914 C CA . LYS A 1 112 ? 16.430 -8.221 -5.856 1.00 93.38 112 LYS A CA 1
ATOM 915 C C . LYS A 1 112 ? 16.454 -9.009 -7.169 1.00 93.38 112 LYS A C 1
ATOM 917 O O . LYS A 1 112 ? 15.604 -8.789 -8.027 1.00 93.38 112 LYS A O 1
ATOM 922 N N . GLN A 1 113 ? 17.388 -9.949 -7.329 1.00 90.69 113 GLN A N 1
ATOM 923 C CA . GLN A 1 113 ? 17.467 -10.834 -8.497 1.00 90.69 113 GLN A CA 1
ATOM 924 C C . GLN A 1 113 ? 16.341 -11.879 -8.537 1.00 90.69 113 GLN A C 1
ATOM 926 O O . GLN A 1 113 ? 15.941 -12.302 -9.620 1.00 90.69 113 GLN A O 1
ATOM 931 N N . GLN A 1 114 ? 15.800 -12.263 -7.378 1.00 93.31 114 GLN A N 1
ATOM 932 C CA . GLN A 1 114 ? 14.640 -13.151 -7.235 1.00 93.31 114 GLN A CA 1
ATOM 933 C C . GLN A 1 114 ? 13.361 -12.318 -7.108 1.00 93.31 114 GLN A C 1
ATOM 935 O O . GLN A 1 114 ? 12.642 -12.408 -6.118 1.00 93.31 114 GLN A O 1
ATOM 940 N N . TYR A 1 115 ? 13.141 -11.453 -8.095 1.00 94.75 115 TYR A N 1
ATOM 941 C CA . TYR A 1 115 ? 12.059 -10.476 -8.085 1.00 94.75 115 TYR A CA 1
ATOM 942 C C . TYR A 1 115 ? 10.675 -11.119 -7.903 1.00 94.75 115 TYR A C 1
ATOM 944 O O . TYR A 1 115 ? 10.297 -12.000 -8.678 1.00 94.75 115 TYR A O 1
ATOM 952 N N . ASP A 1 116 ? 9.923 -10.623 -6.921 1.00 92.62 116 ASP A N 1
ATOM 953 C CA . ASP A 1 116 ? 8.523 -10.950 -6.658 1.00 92.62 116 ASP A CA 1
ATOM 954 C C . ASP A 1 116 ? 7.638 -9.718 -6.897 1.00 92.62 116 ASP A C 1
ATOM 956 O O . ASP A 1 116 ? 7.675 -8.739 -6.147 1.00 92.62 116 ASP A O 1
ATOM 960 N N . GLU A 1 117 ? 6.823 -9.765 -7.950 1.00 90.62 117 GLU A N 1
ATOM 961 C CA . GLU A 1 117 ? 5.955 -8.649 -8.333 1.00 90.62 117 GLU A CA 1
ATOM 962 C C . GLU A 1 117 ? 4.888 -8.358 -7.261 1.00 90.62 117 GLU A C 1
ATOM 964 O O . GLU A 1 117 ? 4.593 -7.189 -7.024 1.00 90.62 117 GLU A O 1
ATOM 969 N N . ASP A 1 118 ? 4.395 -9.369 -6.528 1.00 89.50 118 ASP A N 1
ATOM 970 C CA . ASP A 1 118 ? 3.485 -9.161 -5.385 1.00 89.50 118 ASP A CA 1
ATOM 971 C C . ASP A 1 118 ? 4.116 -8.226 -4.338 1.00 89.50 118 ASP A C 1
ATOM 973 O O . ASP A 1 118 ? 3.526 -7.221 -3.936 1.00 89.50 118 ASP A O 1
ATOM 977 N N . THR A 1 119 ? 5.346 -8.549 -3.924 1.00 92.19 119 THR A N 1
ATOM 978 C CA . THR A 1 119 ? 6.089 -7.811 -2.893 1.00 92.19 119 THR A CA 1
ATOM 979 C C . THR A 1 119 ? 6.395 -6.377 -3.341 1.00 92.19 119 THR A C 1
ATOM 981 O O . THR A 1 119 ? 6.362 -5.444 -2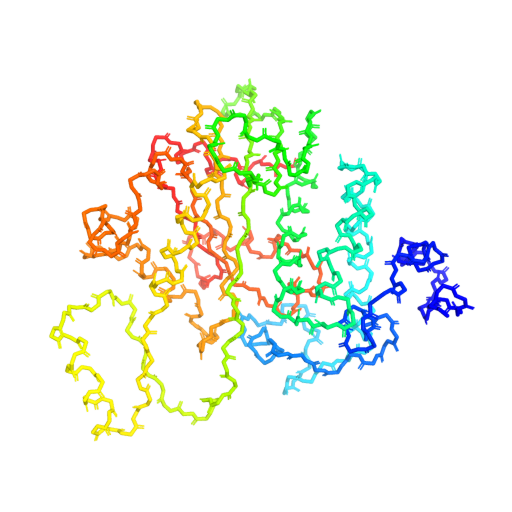.538 1.00 92.19 119 THR A O 1
ATOM 984 N N . PHE A 1 120 ? 6.627 -6.156 -4.637 1.00 94.31 120 PHE A N 1
ATOM 985 C CA . PHE A 1 120 ? 6.785 -4.803 -5.173 1.00 94.31 120 PHE A CA 1
ATOM 986 C C . PHE A 1 120 ? 5.512 -3.965 -5.013 1.00 94.31 120 PHE A C 1
ATOM 988 O O . PHE A 1 120 ? 5.585 -2.813 -4.586 1.00 94.31 120 PHE A O 1
ATOM 995 N N . PHE A 1 121 ? 4.339 -4.527 -5.313 1.00 91.81 121 PHE A N 1
ATOM 996 C CA . PHE A 1 121 ? 3.073 -3.806 -5.155 1.00 91.81 121 PHE A CA 1
ATOM 997 C C . PHE A 1 121 ? 2.667 -3.613 -3.685 1.00 91.81 121 PHE A C 1
ATOM 999 O O . PHE A 1 121 ? 1.999 -2.624 -3.366 1.00 91.81 121 PHE A O 1
ATOM 1006 N N . GLU A 1 122 ? 3.125 -4.479 -2.773 1.00 92.50 122 GLU A N 1
ATOM 1007 C CA . GLU A 1 122 ? 3.081 -4.215 -1.327 1.00 92.50 122 GLU A CA 1
ATOM 1008 C C . GLU A 1 122 ? 3.865 -2.932 -0.984 1.00 92.50 122 GLU A C 1
ATOM 1010 O O . GLU A 1 122 ? 3.291 -2.007 -0.403 1.00 92.50 122 GLU A O 1
ATOM 1015 N N . ALA A 1 123 ? 5.119 -2.817 -1.440 1.00 94.88 123 ALA A N 1
ATOM 1016 C CA . ALA A 1 123 ? 5.958 -1.635 -1.213 1.00 94.88 123 ALA A CA 1
ATOM 1017 C C . ALA A 1 123 ? 5.392 -0.356 -1.869 1.00 94.88 123 ALA A C 1
ATOM 1019 O O . ALA A 1 123 ? 5.438 0.729 -1.286 1.00 94.88 123 ALA A O 1
ATOM 1020 N N . ILE A 1 124 ?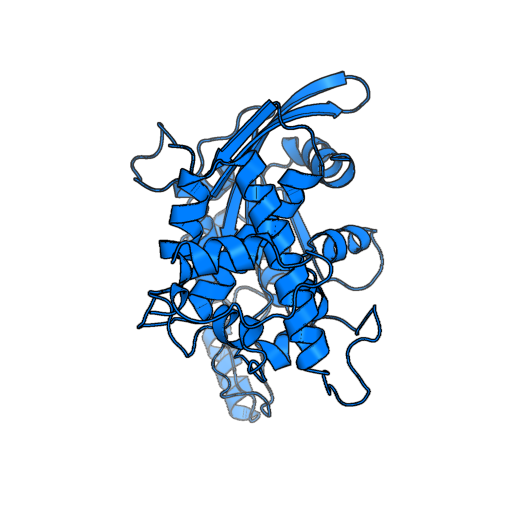 4.807 -0.458 -3.067 1.00 93.75 124 ILE A N 1
ATOM 1021 C CA . ILE A 1 124 ? 4.148 0.678 -3.736 1.00 93.75 124 ILE A CA 1
ATOM 1022 C C . ILE A 1 124 ? 2.906 1.146 -2.969 1.00 93.75 124 ILE A C 1
ATOM 1024 O O . ILE A 1 124 ? 2.702 2.353 -2.810 1.00 93.75 124 ILE A O 1
ATOM 1028 N N . SER A 1 125 ? 2.100 0.212 -2.456 1.00 91.69 125 SER A N 1
ATOM 1029 C CA . SER A 1 125 ? 0.929 0.541 -1.632 1.00 91.69 125 SER A CA 1
ATOM 1030 C C . SER A 1 125 ? 1.340 1.310 -0.378 1.00 91.69 125 SER A C 1
ATOM 1032 O O . SER A 1 125 ? 0.685 2.283 0.002 1.00 91.69 125 SER A O 1
ATOM 1034 N N . GLU A 1 126 ? 2.443 0.897 0.247 1.00 94.38 126 GLU A N 1
ATOM 1035 C CA . GLU A 1 126 ? 3.025 1.591 1.390 1.00 94.38 126 GLU A CA 1
ATOM 1036 C C . GLU A 1 126 ? 3.426 3.023 1.027 1.00 94.38 126 GLU A C 1
ATOM 1038 O O . GLU A 1 126 ? 2.929 3.968 1.642 1.00 94.38 126 GLU A O 1
ATOM 1043 N N . ILE A 1 127 ? 4.224 3.207 -0.031 1.00 94.06 127 ILE A N 1
ATOM 1044 C CA . ILE A 1 127 ? 4.636 4.535 -0.511 1.00 94.06 127 ILE A CA 1
ATOM 1045 C C . ILE A 1 127 ? 3.425 5.446 -0.758 1.00 94.06 127 ILE A C 1
ATOM 1047 O O . ILE A 1 127 ? 3.437 6.603 -0.333 1.00 94.06 127 ILE A O 1
ATOM 1051 N N . SER A 1 128 ? 2.381 4.940 -1.421 1.00 90.12 128 SER A N 1
ATOM 1052 C CA . SER A 1 128 ? 1.174 5.712 -1.752 1.00 90.12 128 SER A CA 1
ATOM 1053 C C . SER A 1 128 ? 0.466 6.233 -0.493 1.00 90.12 128 SER A C 1
ATOM 1055 O O . SER A 1 128 ? 0.150 7.426 -0.387 1.00 90.12 128 SER A O 1
ATOM 1057 N N . VAL A 1 129 ? 0.303 5.373 0.519 1.00 91.25 129 VAL A N 1
ATOM 1058 C CA . VAL A 1 129 ? -0.308 5.743 1.806 1.00 91.25 129 VAL A CA 1
ATOM 1059 C C . VAL A 1 129 ? 0.600 6.678 2.607 1.00 91.25 129 VAL A C 1
ATOM 1061 O O . VAL A 1 129 ? 0.129 7.681 3.142 1.00 91.25 129 VAL A O 1
ATOM 1064 N N . LEU A 1 130 ? 1.906 6.418 2.681 1.00 93.38 130 LEU A N 1
ATOM 1065 C CA . LEU A 1 130 ? 2.824 7.292 3.419 1.00 93.38 130 LEU A CA 1
ATOM 1066 C C . LEU A 1 130 ? 2.896 8.687 2.789 1.00 93.38 130 LEU A C 1
ATOM 1068 O O . LEU A 1 130 ? 2.848 9.693 3.506 1.00 93.38 130 LEU A O 1
ATOM 1072 N N . ARG A 1 131 ? 2.911 8.767 1.452 1.00 90.62 131 ARG A N 1
ATOM 1073 C CA . ARG A 1 131 ? 2.846 10.031 0.707 1.00 90.62 131 ARG A CA 1
ATOM 1074 C C . ARG A 1 131 ? 1.575 10.809 1.033 1.00 90.62 131 ARG A C 1
ATOM 1076 O O . ARG A 1 131 ? 1.645 12.024 1.214 1.00 90.62 131 ARG A O 1
ATOM 1083 N N . PHE A 1 132 ? 0.426 10.133 1.129 1.00 87.25 132 PHE A N 1
ATOM 1084 C CA . PHE A 1 132 ? -0.853 10.770 1.459 1.00 87.25 132 PHE A CA 1
ATOM 1085 C C . PHE A 1 132 ? -0.770 11.597 2.744 1.00 87.25 132 PHE A C 1
ATOM 1087 O O . PHE A 1 132 ? -1.261 12.730 2.762 1.00 87.25 132 PHE A O 1
ATOM 1094 N N . TYR A 1 133 ? -0.141 11.047 3.784 1.00 88.12 133 TYR A N 1
ATOM 1095 C CA . TYR A 1 133 ? 0.030 11.725 5.066 1.00 88.12 133 TYR A CA 1
ATOM 1096 C C . TYR A 1 133 ? 1.132 12.773 5.015 1.00 88.12 133 TYR A C 1
ATOM 1098 O O . TYR A 1 133 ? 0.917 13.897 5.469 1.00 88.12 133 TYR A O 1
ATOM 1106 N N . ALA A 1 134 ? 2.273 12.432 4.421 1.00 89.19 134 ALA A N 1
ATOM 1107 C CA . ALA A 1 134 ? 3.424 13.313 4.270 1.00 89.19 134 ALA A CA 1
ATOM 1108 C C . ALA A 1 134 ? 3.069 14.695 3.691 1.00 89.19 134 ALA A C 1
ATOM 1110 O O . ALA A 1 134 ? 3.514 15.711 4.219 1.00 89.19 134 ALA A O 1
ATOM 1111 N N . ILE A 1 135 ? 2.233 14.746 2.648 1.00 84.56 135 ILE A N 1
ATOM 1112 C CA . ILE A 1 135 ? 1.962 15.994 1.914 1.00 84.56 135 ILE A CA 1
ATOM 1113 C C . ILE A 1 135 ? 0.895 16.895 2.546 1.00 84.56 135 ILE A C 1
ATOM 1115 O O . ILE A 1 135 ? 0.776 18.051 2.149 1.00 84.56 135 ILE A O 1
ATOM 1119 N N . ARG A 1 136 ? 0.071 16.376 3.462 1.00 76.75 136 ARG A N 1
ATOM 1120 C CA . ARG A 1 136 ? -1.152 17.065 3.906 1.00 76.75 136 ARG A CA 1
ATOM 1121 C C . ARG A 1 136 ? -1.033 17.761 5.255 1.00 76.75 136 ARG A C 1
ATOM 1123 O O . ARG A 1 136 ? -1.941 18.473 5.652 1.00 76.75 136 ARG A O 1
ATOM 1130 N N . SER A 1 137 ? 0.030 17.525 6.011 1.00 75.12 137 SER A N 1
ATOM 1131 C CA . SER A 1 137 ? 0.213 18.221 7.280 1.00 75.12 137 SER A CA 1
ATOM 1132 C C . SER A 1 137 ? 1.675 18.522 7.526 1.00 75.12 137 SER A C 1
ATOM 1134 O O . SER A 1 137 ? 2.572 17.794 7.101 1.00 75.12 137 SER A O 1
ATOM 1136 N N . LYS A 1 138 ? 1.915 19.609 8.256 1.00 78.69 138 LYS A N 1
ATOM 1137 C CA . LYS A 1 138 ? 3.229 19.918 8.810 1.00 78.69 138 LYS A CA 1
ATOM 1138 C C . LYS A 1 138 ? 3.404 19.108 10.084 1.00 78.69 138 LYS A C 1
ATOM 1140 O O . LYS A 1 138 ? 3.196 19.603 11.191 1.00 78.69 138 LYS A O 1
ATOM 1145 N N . TRP A 1 139 ? 3.747 17.840 9.907 1.00 88.69 139 TRP A N 1
ATOM 1146 C CA . TRP A 1 139 ? 4.049 16.948 11.015 1.00 88.69 139 TRP A CA 1
ATOM 1147 C C . TRP A 1 139 ? 5.208 17.510 11.837 1.00 88.69 139 TRP A C 1
ATOM 1149 O O . TRP A 1 139 ? 6.241 17.891 11.291 1.00 88.69 139 TRP A O 1
ATOM 1159 N N . LYS A 1 140 ? 5.040 17.544 13.161 1.00 91.56 140 LYS A N 1
ATOM 1160 C CA . LYS A 1 140 ? 6.135 17.842 14.093 1.00 91.56 140 LYS A CA 1
ATOM 1161 C C . LYS A 1 140 ? 7.205 16.758 14.018 1.00 91.56 140 LYS A C 1
ATOM 1163 O O . LYS A 1 140 ? 8.388 17.039 14.172 1.00 91.56 140 LYS A O 1
ATOM 1168 N N . GLN A 1 141 ? 6.769 15.517 13.814 1.00 93.06 141 GLN A N 1
ATOM 1169 C CA . GLN A 1 141 ? 7.633 14.357 13.689 1.00 93.06 141 GLN A CA 1
ATOM 1170 C C . GLN A 1 141 ? 6.989 13.317 12.772 1.00 93.06 141 GLN A C 1
ATOM 1172 O O . GLN A 1 141 ? 5.787 13.066 12.851 1.00 93.06 141 GLN A O 1
ATOM 1177 N N . ALA A 1 142 ? 7.810 12.678 11.946 1.00 94.38 142 ALA A N 1
ATOM 1178 C CA . ALA A 1 142 ? 7.455 11.495 11.182 1.00 94.38 142 ALA A CA 1
ATOM 1179 C C . ALA A 1 142 ? 8.570 10.459 11.356 1.00 94.38 142 ALA A C 1
ATOM 1181 O O . ALA A 1 142 ? 9.747 10.789 11.227 1.00 94.38 142 ALA A O 1
ATOM 1182 N N . LEU A 1 143 ? 8.206 9.229 11.702 1.00 94.25 143 LEU A N 1
ATOM 1183 C CA . LEU A 1 143 ? 9.135 8.128 11.939 1.00 94.25 143 LEU A CA 1
ATOM 1184 C C . LEU A 1 143 ? 8.767 6.967 11.023 1.00 94.25 143 LEU A C 1
ATOM 1186 O O . LEU A 1 143 ? 7.598 6.584 10.977 1.00 94.25 143 LEU A O 1
ATOM 1190 N N . TYR A 1 144 ? 9.766 6.415 10.342 1.00 94.50 144 TYR A N 1
ATOM 1191 C CA . TYR A 1 144 ? 9.641 5.200 9.545 1.00 94.50 144 TYR A CA 1
ATOM 1192 C C . TYR A 1 144 ? 9.969 3.980 10.412 1.00 94.50 144 TYR A C 1
ATOM 1194 O O . TYR A 1 144 ? 10.951 4.020 11.158 1.00 94.50 144 TYR A O 1
ATOM 1202 N N . GLU A 1 145 ? 9.133 2.943 10.363 1.00 92.38 145 GLU A N 1
ATOM 1203 C CA . GLU A 1 145 ? 9.238 1.731 11.193 1.00 92.38 145 GLU A CA 1
ATOM 1204 C C . GLU A 1 145 ? 9.567 1.994 12.684 1.00 92.38 145 GLU A C 1
ATOM 1206 O O . GLU A 1 145 ? 10.526 1.434 13.232 1.00 92.38 145 GLU A O 1
ATOM 1211 N N . PRO A 1 146 ? 8.805 2.856 13.389 1.00 88.81 146 PRO A N 1
ATOM 1212 C CA . PRO A 1 146 ? 9.117 3.241 14.760 1.00 88.81 146 PRO A CA 1
ATOM 1213 C C . PRO A 1 146 ? 9.047 2.034 15.710 1.00 88.81 146 PRO A C 1
ATOM 1215 O O . PRO A 1 146 ? 8.062 1.292 15.689 1.00 88.81 146 PRO A O 1
ATOM 1218 N N . PRO A 1 147 ? 10.035 1.853 16.605 1.00 81.25 147 PRO A N 1
ATOM 1219 C CA . PRO A 1 147 ? 10.046 0.737 17.538 1.00 81.25 147 PRO A CA 1
ATOM 1220 C C . PRO A 1 147 ? 8.850 0.801 18.486 1.00 81.25 147 PRO A C 1
ATOM 1222 O O . PRO A 1 147 ? 8.697 1.750 19.261 1.00 81.25 147 PRO A O 1
ATOM 1225 N N . VAL A 1 148 ? 8.026 -0.245 18.484 1.00 66.88 148 VAL A N 1
ATOM 1226 C CA . VAL A 1 148 ? 6.910 -0.352 19.430 1.00 66.88 148 VAL A CA 1
ATOM 1227 C C . VAL A 1 148 ? 7.392 -1.075 20.678 1.00 66.88 148 VAL A C 1
ATOM 1229 O O . VAL A 1 148 ? 7.407 -2.299 20.748 1.00 66.88 148 VAL A O 1
ATOM 1232 N N . GLN A 1 149 ? 7.768 -0.299 21.698 1.00 56.06 149 GLN A N 1
ATOM 1233 C CA . GLN A 1 149 ? 8.355 -0.784 22.961 1.00 56.06 149 GLN A CA 1
ATOM 1234 C C . GLN A 1 149 ? 7.474 -1.774 23.757 1.00 56.06 149 GLN A C 1
ATOM 1236 O O . GLN A 1 149 ? 7.919 -2.319 24.762 1.00 56.06 149 GLN A O 1
ATOM 1241 N N . ILE A 1 150 ? 6.222 -1.990 23.348 1.00 52.78 150 ILE A N 1
ATOM 1242 C CA . ILE A 1 150 ? 5.198 -2.703 24.127 1.00 52.78 150 ILE A CA 1
ATOM 1243 C C . ILE A 1 150 ? 4.886 -4.092 23.538 1.00 52.78 150 ILE A C 1
ATOM 1245 O O . ILE A 1 150 ? 4.350 -4.956 24.233 1.00 52.78 150 ILE A O 1
ATOM 1249 N N . SER A 1 151 ? 5.238 -4.352 22.278 1.00 49.59 151 SER A N 1
ATOM 1250 C CA . SER A 1 151 ? 4.921 -5.622 21.625 1.00 49.59 151 SER A CA 1
ATOM 1251 C C . SER A 1 151 ? 6.048 -6.638 21.871 1.00 49.59 151 SER A C 1
ATOM 1253 O O . SER A 1 151 ? 7.214 -6.359 21.621 1.00 49.59 151 SER A O 1
ATOM 1255 N N . LYS A 1 152 ? 5.718 -7.865 22.307 1.00 47.31 152 LYS A N 1
ATOM 1256 C CA . LYS A 1 152 ? 6.664 -9.008 22.293 1.00 47.31 152 LYS A CA 1
ATOM 1257 C C . LYS A 1 152 ? 7.129 -9.378 20.870 1.00 47.31 152 LYS A C 1
ATOM 1259 O O . LYS A 1 152 ? 7.937 -10.287 20.703 1.00 47.31 152 LYS A O 1
ATOM 1264 N N . SER A 1 153 ? 6.569 -8.730 19.852 1.00 54.97 153 SER A N 1
ATOM 1265 C CA . SER A 1 153 ? 6.909 -8.875 18.447 1.00 54.97 153 SER A CA 1
ATOM 1266 C C . SER A 1 153 ? 7.992 -7.856 18.066 1.00 54.97 153 SER A C 1
ATOM 1268 O O . SER A 1 153 ? 7.913 -6.681 18.413 1.00 54.97 153 SER A O 1
ATOM 1270 N N . LEU A 1 154 ? 8.987 -8.308 17.302 1.00 64.25 154 LEU A N 1
ATOM 1271 C CA . LEU A 1 154 ? 10.030 -7.471 16.694 1.00 64.25 154 LEU A CA 1
ATOM 1272 C C . LEU A 1 154 ? 9.513 -6.649 15.492 1.00 64.25 154 LEU A C 1
ATOM 1274 O O . LEU A 1 154 ? 10.314 -6.169 14.697 1.00 64.25 154 LEU A O 1
ATOM 1278 N N . LYS A 1 155 ? 8.190 -6.554 15.294 1.00 81.19 155 LYS A N 1
ATOM 1279 C CA . LYS A 1 155 ? 7.578 -5.919 14.122 1.00 81.19 155 LYS A CA 1
ATOM 1280 C C . LYS A 1 155 ? 7.018 -4.549 14.481 1.00 81.19 155 LYS A C 1
ATOM 1282 O O . LYS A 1 155 ? 6.258 -4.426 15.442 1.00 81.19 155 LYS A O 1
ATOM 1287 N N . ASN A 1 156 ? 7.340 -3.568 13.648 1.00 89.19 156 ASN A N 1
ATOM 1288 C CA . ASN A 1 156 ? 6.905 -2.185 13.782 1.00 89.19 156 ASN A CA 1
ATOM 1289 C C . ASN A 1 156 ? 5.808 -1.865 12.753 1.00 89.19 156 ASN A C 1
ATOM 1291 O O . ASN A 1 156 ? 5.747 -2.531 11.714 1.00 89.19 156 ASN A O 1
ATOM 1295 N N . PRO A 1 157 ? 4.923 -0.892 13.034 1.00 93.00 157 PRO A N 1
ATOM 1296 C CA . PRO A 1 157 ? 4.062 -0.308 12.012 1.00 93.00 157 PRO A CA 1
ATOM 1297 C C . PRO A 1 157 ? 4.933 0.412 10.981 1.00 93.00 157 PRO A C 1
ATOM 1299 O O . PRO A 1 157 ? 6.032 0.839 11.323 1.00 93.00 157 PRO A O 1
ATOM 1302 N N . GLU A 1 158 ? 4.445 0.589 9.758 1.00 95.56 158 GLU A N 1
ATOM 1303 C CA . GLU A 1 158 ? 5.246 1.187 8.678 1.00 95.56 158 GLU A CA 1
ATOM 1304 C C . GLU A 1 158 ? 5.641 2.639 8.984 1.00 95.56 158 GLU A C 1
ATOM 1306 O O . GLU A 1 158 ? 6.762 3.066 8.710 1.00 95.56 158 GLU A O 1
ATOM 1311 N N . ALA A 1 159 ? 4.755 3.410 9.625 1.00 95.69 159 ALA A N 1
ATOM 1312 C CA . ALA A 1 159 ? 5.092 4.770 10.036 1.00 95.69 159 ALA A CA 1
ATOM 1313 C C . ALA A 1 159 ? 4.316 5.273 11.253 1.00 95.69 159 ALA A C 1
ATOM 1315 O O . ALA A 1 159 ? 3.215 4.808 11.565 1.00 95.69 159 ALA A O 1
ATOM 1316 N N . ARG A 1 160 ? 4.880 6.301 11.896 1.00 95.12 160 ARG A N 1
ATOM 1317 C CA . ARG A 1 160 ? 4.219 7.140 12.902 1.00 95.12 160 ARG A CA 1
ATOM 1318 C C . ARG A 1 160 ? 4.364 8.609 12.550 1.00 95.12 160 ARG A C 1
ATOM 1320 O O . ARG A 1 160 ? 5.473 9.097 12.364 1.00 95.12 160 ARG A O 1
ATOM 1327 N N . PHE A 1 161 ? 3.249 9.319 12.559 1.00 93.62 161 PHE A N 1
ATOM 1328 C CA . PHE A 1 161 ? 3.165 10.756 12.351 1.00 93.62 161 PHE A CA 1
ATOM 1329 C C . PHE A 1 161 ? 2.649 11.431 13.622 1.00 93.62 161 PHE A C 1
ATOM 1331 O O . PHE A 1 161 ? 1.659 10.989 14.202 1.00 93.62 161 PHE A O 1
ATOM 1338 N N . VAL A 1 162 ? 3.318 12.493 14.065 1.00 93.06 162 VAL A N 1
ATOM 1339 C CA . VAL A 1 162 ? 2.938 13.298 15.235 1.00 93.06 162 VAL A CA 1
ATOM 1340 C C . VAL A 1 162 ? 2.799 14.743 14.795 1.00 93.06 162 VAL A C 1
ATOM 1342 O O . VAL A 1 162 ? 3.716 15.312 14.197 1.00 93.06 162 VAL A O 1
ATOM 1345 N N . GLY A 1 163 ? 1.645 15.345 15.051 1.00 89.69 163 GLY A N 1
ATOM 1346 C CA . GLY A 1 163 ? 1.336 16.686 14.570 1.00 89.69 163 GLY A CA 1
ATOM 1347 C C . GLY A 1 163 ? 0.244 17.359 15.378 1.00 89.69 163 GLY A C 1
ATOM 1348 O O . GLY A 1 163 ? -0.247 16.819 16.363 1.00 89.69 163 GLY A O 1
ATOM 1349 N N . GLU A 1 164 ? -0.129 18.554 14.947 1.00 85.62 164 GLU A N 1
ATOM 1350 C CA . GLU A 1 164 ? -1.234 19.316 15.519 1.00 85.62 164 GLU A CA 1
ATOM 1351 C C . GLU A 1 164 ? -2.356 19.438 14.500 1.00 85.62 164 GLU A C 1
ATOM 1353 O O . GLU A 1 164 ? -2.109 19.695 13.320 1.00 85.62 164 GLU A O 1
ATOM 1358 N N . LEU A 1 165 ? -3.595 19.290 14.963 1.00 74.81 165 LEU A N 1
ATOM 1359 C CA . LEU A 1 165 ? -4.774 19.555 14.151 1.00 74.81 165 LEU A CA 1
ATOM 1360 C C . LEU A 1 165 ? -5.765 20.424 14.895 1.00 74.81 165 LEU A C 1
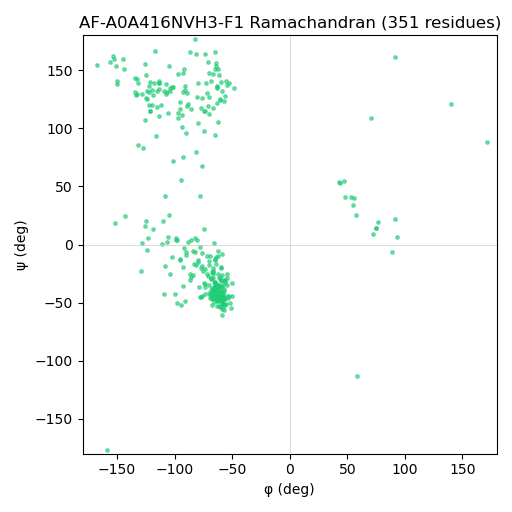ATOM 1362 O O . LEU A 1 165 ? -6.032 20.223 16.078 1.00 74.81 165 LEU A O 1
ATOM 1366 N N . SER A 1 166 ? -6.351 21.365 14.158 1.00 70.94 166 SER A N 1
ATOM 1367 C CA . SER A 1 166 ? -7.493 22.124 14.641 1.00 70.94 166 SER A CA 1
ATOM 1368 C C . SER A 1 166 ? -8.756 21.281 14.477 1.00 70.94 166 SER A C 1
ATOM 1370 O O . SER A 1 166 ? -9.273 21.113 13.373 1.00 70.94 166 SER A O 1
ATOM 1372 N N . LEU A 1 167 ? -9.251 20.736 15.583 1.00 67.00 167 LEU A N 1
ATOM 1373 C CA . LEU A 1 167 ? -10.513 20.013 15.654 1.00 67.00 167 LEU A CA 1
ATOM 1374 C C . LEU A 1 167 ? -11.532 20.910 16.360 1.00 67.00 167 LEU A C 1
ATOM 1376 O O . LEU A 1 167 ? -11.403 21.213 17.543 1.00 67.00 167 LEU A O 1
ATOM 1380 N N . ASN A 1 168 ? -12.561 21.348 15.629 1.00 66.19 168 ASN A N 1
ATOM 1381 C CA . ASN A 1 168 ? -13.638 22.203 16.152 1.00 66.19 168 ASN A CA 1
ATOM 1382 C C . ASN A 1 168 ? -13.144 23.509 16.818 1.00 66.19 168 ASN A C 1
ATOM 1384 O O . ASN A 1 168 ? -13.739 23.970 17.788 1.00 66.19 168 ASN A O 1
ATOM 1388 N N . GLY A 1 169 ? -12.054 24.098 16.315 1.00 70.19 169 GLY A N 1
ATOM 1389 C CA . GLY A 1 169 ? -11.473 25.336 16.852 1.00 70.19 169 GLY A CA 1
ATOM 1390 C C . GLY A 1 169 ? -10.445 25.140 17.972 1.00 70.19 169 GLY A C 1
ATOM 1391 O O . GLY A 1 169 ? -9.774 26.105 18.327 1.00 70.19 169 GLY A O 1
ATOM 1392 N N . ASN A 1 170 ? -10.253 23.913 18.470 1.00 75.44 170 ASN A N 1
ATOM 1393 C CA . ASN A 1 170 ? -9.199 23.577 19.430 1.00 75.44 170 ASN A CA 1
ATOM 1394 C C . ASN A 1 170 ? -8.035 22.878 18.724 1.00 75.44 170 ASN A C 1
ATOM 1396 O O . ASN A 1 170 ? -8.253 21.993 17.901 1.00 75.44 170 ASN A O 1
ATOM 1400 N N . VAL A 1 171 ? -6.802 23.266 19.049 1.00 81.31 171 VAL A N 1
ATOM 1401 C CA . VAL A 1 171 ? -5.601 22.582 18.555 1.00 81.31 171 VAL A CA 1
ATOM 1402 C C . VAL A 1 171 ? -5.293 21.416 19.486 1.00 81.31 171 VAL A C 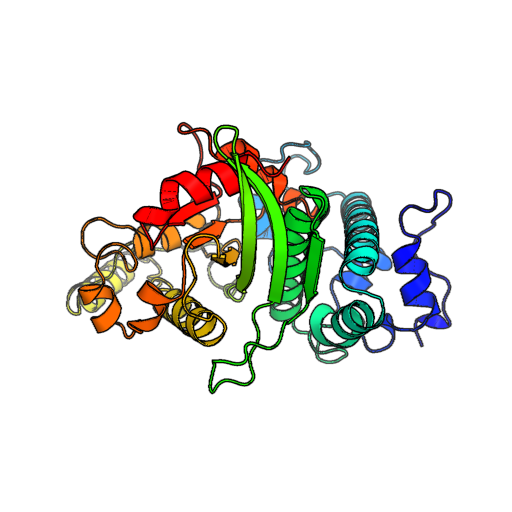1
ATOM 1404 O O . VAL A 1 171 ? -5.017 21.621 20.667 1.00 81.31 171 VAL A O 1
ATOM 1407 N N . GLU A 1 172 ? -5.356 20.198 18.958 1.00 83.19 172 GLU A N 1
ATOM 1408 C CA . GLU A 1 172 ? -4.984 18.979 19.676 1.00 83.19 172 GLU A CA 1
ATOM 1409 C C . GLU A 1 172 ? -3.741 18.364 19.028 1.00 83.19 172 GLU A C 1
ATOM 1411 O O . GLU A 1 172 ? -3.626 18.308 17.799 1.00 83.19 172 GLU A O 1
ATOM 1416 N N . GLU A 1 173 ? -2.812 17.882 19.857 1.00 88.00 173 GLU A N 1
ATOM 1417 C CA . GLU A 1 173 ? -1.748 17.009 19.375 1.00 88.00 173 GLU A CA 1
ATOM 1418 C C . GLU A 1 173 ? -2.338 15.638 19.050 1.00 88.00 173 GLU A C 1
ATOM 1420 O O . GLU A 1 173 ? -3.064 15.048 19.858 1.00 88.00 173 GLU A O 1
ATOM 1425 N N . ILE A 1 174 ? -2.020 15.154 17.855 1.00 88.50 174 ILE A N 1
ATOM 1426 C CA . ILE A 1 174 ? -2.500 13.893 17.314 1.00 88.50 174 ILE A CA 1
ATOM 1427 C C . ILE A 1 174 ? -1.333 13.006 16.899 1.00 88.50 174 ILE A C 1
ATOM 1429 O O . ILE A 1 174 ? -0.302 13.472 16.405 1.00 88.50 174 ILE A O 1
ATOM 1433 N N . VAL A 1 175 ? -1.533 11.706 17.072 1.00 91.88 175 VAL A N 1
ATOM 1434 C CA . VAL A 1 175 ? -0.592 10.667 16.665 1.00 91.88 175 VAL A CA 1
ATOM 1435 C C . VAL A 1 175 ? -1.295 9.728 15.700 1.00 91.88 175 VAL A C 1
ATOM 1437 O O . VAL A 1 175 ? -2.387 9.248 15.990 1.00 91.88 175 VAL A O 1
ATOM 1440 N N . ILE A 1 176 ? -0.668 9.430 14.569 1.00 92.38 176 ILE A N 1
ATOM 1441 C CA . ILE A 1 176 ? -1.168 8.455 13.601 1.00 92.38 176 ILE A CA 1
ATOM 1442 C C . ILE A 1 176 ? -0.107 7.386 13.411 1.00 92.38 176 ILE A C 1
ATOM 1444 O O . ILE A 1 176 ? 0.995 7.698 12.973 1.00 92.38 176 ILE A O 1
ATOM 1448 N N . ASN A 1 177 ? -0.444 6.137 13.712 1.00 94.94 177 ASN A N 1
ATOM 1449 C CA . ASN A 1 177 ? 0.367 4.979 13.364 1.00 94.94 177 ASN A CA 1
ATOM 1450 C C . ASN A 1 177 ? -0.283 4.267 12.173 1.00 94.94 177 ASN A C 1
ATOM 1452 O O . ASN A 1 177 ? -1.500 4.060 12.161 1.00 94.94 177 ASN A O 1
ATOM 1456 N N . ILE A 1 178 ? 0.520 3.896 11.183 1.00 95.31 178 ILE A N 1
ATOM 1457 C CA . ILE A 1 178 ? 0.048 3.359 9.905 1.00 95.31 178 ILE A CA 1
ATOM 1458 C C . ILE A 1 178 ? 0.603 1.961 9.702 1.00 95.31 178 ILE A C 1
ATOM 1460 O O . ILE A 1 178 ? 1.800 1.737 9.845 1.00 95.31 178 ILE A O 1
ATOM 1464 N N . GLU A 1 179 ? -0.276 1.047 9.317 1.00 96.50 179 GLU A N 1
ATOM 1465 C CA . GLU A 1 179 ? 0.075 -0.257 8.773 1.00 96.50 179 GLU A CA 1
ATOM 1466 C C . GLU A 1 179 ? -0.564 -0.391 7.395 1.00 96.50 179 GLU A C 1
ATOM 1468 O O . GLU A 1 179 ? -1.743 -0.065 7.237 1.00 96.50 179 GLU A O 1
ATOM 1473 N N . VAL A 1 180 ? 0.181 -0.902 6.417 1.00 94.81 180 VAL A N 1
ATOM 1474 C CA . VAL A 1 180 ? -0.330 -1.131 5.061 1.00 94.81 180 VAL A CA 1
ATOM 1475 C C . VAL A 1 180 ? -0.277 -2.619 4.731 1.00 94.81 180 VAL A C 1
ATOM 1477 O O . VAL A 1 180 ? 0.662 -3.324 5.091 1.00 94.81 180 VAL A O 1
ATOM 1480 N N . LYS A 1 181 ? -1.320 -3.125 4.073 1.00 93.56 181 LYS A N 1
ATOM 1481 C CA . LYS A 1 181 ? -1.423 -4.505 3.596 1.00 93.56 181 LYS A CA 1
ATOM 1482 C C . LYS A 1 181 ? -1.905 -4.534 2.156 1.00 93.56 181 LYS A C 1
ATOM 1484 O O . LYS A 1 181 ? -2.795 -3.777 1.787 1.00 93.56 181 LYS A O 1
ATOM 1489 N N . CYS A 1 182 ? -1.372 -5.461 1.373 1.00 89.31 182 CYS A N 1
ATOM 1490 C CA . CYS A 1 182 ? -1.843 -5.758 0.028 1.00 89.31 182 CYS A CA 1
ATOM 1491 C C . CYS A 1 182 ? -1.935 -7.285 -0.127 1.00 89.31 182 CYS A C 1
ATOM 1493 O O . CYS A 1 182 ? -1.029 -7.998 0.310 1.00 89.31 182 CYS A O 1
ATOM 1495 N N . PRO A 1 183 ? -3.048 -7.855 -0.625 1.00 83.38 183 PRO A N 1
ATOM 1496 C CA . PRO A 1 183 ? -3.099 -9.257 -0.978 1.00 83.38 183 PRO A CA 1
ATOM 1497 C C . PRO A 1 183 ? -2.255 -9.495 -2.230 1.00 83.38 183 PRO A C 1
ATOM 1499 O O . PRO A 1 183 ? -2.044 -8.595 -3.038 1.00 83.38 183 PRO A O 1
ATOM 1502 N N . LYS A 1 184 ? -1.823 -10.747 -2.381 1.00 81.62 184 LYS A N 1
ATOM 1503 C CA . LYS A 1 184 ? -1.197 -11.223 -3.609 1.00 81.62 184 LYS A CA 1
ATOM 1504 C C . LYS A 1 184 ? -2.190 -11.170 -4.761 1.00 81.62 184 LYS A C 1
ATOM 1506 O O . LYS A 1 184 ? -3.402 -11.291 -4.533 1.00 81.62 184 LYS A O 1
ATOM 1511 N N . PHE A 1 185 ? -1.670 -11.047 -5.972 1.00 73.06 185 PHE A N 1
ATOM 1512 C CA . PHE A 1 185 ? -2.472 -11.120 -7.179 1.00 73.06 185 PHE A CA 1
ATOM 1513 C C . PHE A 1 185 ? -3.182 -12.478 -7.282 1.00 73.06 185 PHE A C 1
ATOM 1515 O O . PHE A 1 185 ? -2.598 -13.512 -6.936 1.00 73.06 185 PHE A O 1
ATOM 1522 N N . PRO A 1 186 ? -4.450 -12.504 -7.730 1.00 67.06 186 PRO A N 1
ATOM 1523 C CA . PRO A 1 186 ? -5.109 -13.761 -8.044 1.00 67.06 186 PRO A CA 1
ATOM 1524 C C . PRO A 1 186 ? -4.407 -14.440 -9.225 1.00 67.06 186 PRO A C 1
ATOM 1526 O O . PRO A 1 186 ? -3.831 -13.777 -10.092 1.00 67.06 186 PRO A O 1
ATOM 1529 N N . SER A 1 187 ? -4.456 -15.772 -9.277 1.00 60.75 187 SER A N 1
ATOM 1530 C CA . SER A 1 187 ? -3.994 -16.502 -10.455 1.00 60.75 187 SER A CA 1
ATOM 1531 C C . SER A 1 187 ? -4.874 -16.136 -11.657 1.00 60.75 187 SER A C 1
ATOM 1533 O O . SER A 1 187 ? -6.096 -16.084 -11.561 1.00 60.75 187 SER A O 1
ATOM 1535 N N . ILE A 1 188 ? -4.259 -15.892 -12.819 1.00 58.09 188 ILE A N 1
ATOM 1536 C CA . ILE A 1 188 ? -4.929 -15.442 -14.063 1.00 58.09 188 ILE A CA 1
ATOM 1537 C C . ILE A 1 188 ? -5.890 -16.515 -14.646 1.00 58.09 188 ILE A C 1
ATOM 1539 O O . ILE A 1 188 ? -6.536 -16.305 -15.669 1.00 58.09 188 ILE A O 1
ATOM 1543 N N . GLU A 1 189 ? -6.038 -17.667 -13.994 1.00 57.75 189 GLU A N 1
ATOM 1544 C CA . GLU A 1 189 ? -6.645 -18.890 -14.534 1.00 57.75 189 GLU A CA 1
ATOM 1545 C C . GLU A 1 189 ? -8.141 -18.783 -14.899 1.00 57.75 189 GLU A C 1
ATOM 1547 O O . GLU A 1 189 ? -8.661 -19.680 -15.561 1.00 57.75 189 GLU A O 1
ATOM 1552 N N . HIS A 1 190 ? -8.849 -17.711 -14.518 1.00 62.62 190 HIS A N 1
ATOM 1553 C CA . HIS A 1 190 ? -10.318 -17.658 -14.605 1.00 62.62 190 HIS A CA 1
ATOM 1554 C C . HIS A 1 190 ? -10.914 -16.464 -15.373 1.00 62.62 190 HIS A C 1
ATOM 1556 O O . HIS A 1 190 ? -12.118 -16.234 -15.274 1.00 62.62 190 HIS A O 1
ATOM 1562 N N . GLN A 1 191 ? -10.132 -15.732 -16.178 1.00 60.56 191 GLN A N 1
ATOM 1563 C CA . GLN A 1 191 ? -10.598 -14.500 -16.852 1.00 60.56 191 GLN A CA 1
ATOM 1564 C C . GLN A 1 191 ? -11.871 -14.652 -17.714 1.00 60.56 191 GLN A C 1
ATOM 1566 O O . GLN A 1 191 ? -12.626 -13.691 -17.837 1.00 60.56 191 GLN A O 1
ATOM 1571 N N . GLU A 1 192 ? -12.142 -15.832 -18.283 1.00 66.81 192 GLU A N 1
ATOM 1572 C CA . GLU A 1 192 ? -13.314 -16.077 -19.149 1.00 66.81 192 GLU A CA 1
ATOM 1573 C C . GLU A 1 192 ? -14.427 -16.907 -18.482 1.00 66.81 192 GLU A C 1
ATOM 1575 O O . GLU A 1 192 ? -15.404 -17.296 -19.123 1.00 66.81 192 GLU A O 1
ATOM 1580 N N . SER A 1 193 ? -14.297 -17.212 -17.190 1.00 72.50 193 SER A N 1
ATOM 1581 C CA . SER A 1 193 ? -15.213 -18.121 -16.496 1.00 72.50 193 SER A CA 1
ATOM 1582 C C . SER A 1 193 ? -16.383 -17.395 -15.827 1.00 72.50 193 SER A C 1
ATOM 1584 O O . SER A 1 193 ? -16.259 -16.263 -15.365 1.00 72.50 193 SER A O 1
ATOM 1586 N N . LYS A 1 194 ? -17.532 -18.074 -15.697 1.00 78.44 194 LYS A N 1
ATOM 1587 C CA . LYS A 1 194 ? -18.591 -17.640 -14.772 1.00 78.44 194 LYS A CA 1
ATOM 1588 C C . LYS A 1 194 ? -18.123 -17.944 -13.356 1.00 78.44 194 LYS A C 1
ATOM 1590 O O . LYS A 1 194 ? -17.977 -19.113 -13.021 1.00 78.44 194 LYS A O 1
ATOM 1595 N N . ILE A 1 195 ? -17.902 -16.924 -12.536 1.00 79.81 195 ILE A N 1
ATOM 1596 C CA . ILE A 1 195 ? -17.401 -17.096 -11.169 1.00 79.81 195 ILE A CA 1
ATOM 1597 C C . ILE A 1 195 ? -18.477 -16.665 -10.168 1.00 79.81 195 ILE A C 1
ATOM 1599 O O . ILE A 1 195 ? -19.158 -15.658 -10.369 1.00 79.81 195 ILE A O 1
ATOM 1603 N N . ALA A 1 196 ? -18.608 -17.403 -9.066 1.00 81.62 196 ALA A N 1
ATOM 1604 C CA . ALA A 1 196 ? -19.399 -17.009 -7.906 1.00 81.62 196 ALA A CA 1
ATOM 1605 C C . ALA A 1 196 ? -18.511 -16.911 -6.657 1.00 81.62 196 ALA A C 1
ATOM 1607 O O . ALA A 1 196 ? -17.934 -17.912 -6.226 1.00 81.62 196 ALA A O 1
ATOM 1608 N N . ILE A 1 197 ? -18.458 -15.720 -6.045 1.00 81.75 197 ILE A N 1
ATOM 1609 C CA . ILE A 1 197 ? -17.865 -15.507 -4.714 1.00 81.75 197 ILE A CA 1
ATOM 1610 C C . ILE A 1 197 ? -18.961 -15.067 -3.739 1.00 81.75 197 ILE A C 1
ATOM 1612 O O . ILE A 1 197 ? -19.565 -14.007 -3.920 1.00 81.75 197 ILE A O 1
ATOM 1616 N N . PRO A 1 198 ? -19.219 -15.842 -2.676 1.00 80.69 198 PRO A N 1
ATOM 1617 C CA . PRO A 1 198 ? -20.055 -15.402 -1.570 1.00 80.69 198 PRO A CA 1
ATOM 1618 C C . PRO A 1 198 ? -19.465 -14.167 -0.884 1.00 80.69 198 PRO A C 1
ATOM 1620 O O . PRO A 1 198 ? -18.358 -14.211 -0.362 1.00 80.69 198 PRO A O 1
ATOM 1623 N N . THR A 1 199 ? -20.233 -13.087 -0.785 1.00 75.88 199 THR A N 1
ATOM 1624 C CA . THR A 1 199 ? -19.817 -11.860 -0.081 1.00 75.88 199 THR A CA 1
ATOM 1625 C C . THR A 1 199 ? -20.103 -11.901 1.428 1.00 75.88 199 THR A C 1
ATOM 1627 O O . THR A 1 199 ? -19.857 -10.941 2.150 1.00 75.88 199 THR A O 1
ATOM 1630 N N . VAL A 1 200 ? -20.602 -13.026 1.944 1.00 77.56 200 VAL A N 1
ATOM 1631 C CA . VAL A 1 200 ? -20.941 -13.227 3.360 1.00 77.56 200 VAL A CA 1
ATOM 1632 C C . VAL A 1 200 ? -20.232 -14.454 3.919 1.00 77.56 200 VAL A C 1
ATOM 1634 O O . VAL A 1 200 ? -19.918 -15.394 3.185 1.00 77.56 200 VAL A O 1
ATOM 1637 N N . LEU A 1 201 ? -20.013 -14.490 5.239 1.00 77.81 201 LEU A N 1
ATOM 1638 C CA . LEU A 1 201 ? -19.452 -15.687 5.866 1.00 77.81 201 LEU A CA 1
ATOM 1639 C C . LEU A 1 201 ? -20.450 -16.844 5.769 1.00 77.81 201 LEU A C 1
ATOM 1641 O O . LEU A 1 201 ? -21.546 -16.790 6.328 1.00 77.81 201 LEU A O 1
ATOM 1645 N N . LEU A 1 202 ? -20.048 -17.906 5.074 1.00 79.19 202 LEU A N 1
ATOM 1646 C CA . LEU A 1 202 ? -20.857 -19.109 4.935 1.00 79.19 202 LEU A CA 1
ATOM 1647 C C . LEU A 1 202 ? -20.762 -20.000 6.175 1.00 79.19 202 LEU A C 1
ATOM 1649 O O . LEU A 1 202 ? -19.668 -20.246 6.700 1.00 79.19 202 LEU A O 1
ATOM 1653 N N . SER A 1 203 ? -21.912 -20.548 6.576 1.00 82.31 203 SER A N 1
ATOM 1654 C CA . SER A 1 203 ? -21.998 -21.646 7.540 1.00 82.31 203 SER A CA 1
ATOM 1655 C C . SER A 1 203 ? -21.353 -22.920 6.982 1.00 82.31 203 SER A C 1
ATOM 1657 O O . SER A 1 203 ? -21.135 -23.043 5.777 1.00 82.31 203 SER A O 1
ATOM 1659 N N . ASN A 1 204 ? -21.092 -23.909 7.843 1.00 83.94 204 ASN A N 1
ATOM 1660 C CA . ASN A 1 204 ? -20.568 -25.210 7.406 1.00 83.94 204 ASN A CA 1
ATOM 1661 C C . ASN A 1 204 ? -21.461 -25.886 6.355 1.00 83.94 204 ASN A C 1
ATOM 1663 O O . ASN A 1 204 ? -20.950 -26.585 5.489 1.00 83.94 204 ASN A O 1
ATOM 1667 N N . GLU A 1 205 ? -22.774 -25.663 6.422 1.00 87.69 205 GLU A N 1
ATOM 1668 C CA . GLU A 1 205 ? -23.722 -26.187 5.440 1.00 87.69 205 GLU A CA 1
ATOM 1669 C C . GLU A 1 205 ? -23.684 -25.384 4.132 1.00 87.69 205 GLU A C 1
ATOM 1671 O O . GLU A 1 205 ? -23.577 -25.964 3.053 1.00 87.69 205 GLU A O 1
ATOM 1676 N N . GLY A 1 206 ? -23.645 -24.048 4.208 1.00 85.94 206 GLY A N 1
ATOM 1677 C CA . GLY A 1 206 ? -23.493 -23.195 3.022 1.00 85.94 206 GLY A CA 1
ATOM 1678 C C . GLY A 1 206 ? -22.201 -23.482 2.248 1.00 85.94 206 GLY A C 1
ATOM 1679 O O . GLY A 1 206 ? -22.214 -23.514 1.020 1.00 85.94 206 GLY A O 1
ATOM 1680 N N . ARG A 1 207 ? -21.106 -23.790 2.962 1.00 86.38 207 ARG A N 1
ATOM 1681 C CA . ARG A 1 207 ? -19.816 -24.213 2.381 1.00 86.38 207 ARG A CA 1
ATOM 1682 C C . ARG A 1 207 ? -19.873 -25.559 1.651 1.00 86.38 207 ARG A C 1
ATOM 1684 O O . ARG A 1 207 ? -18.919 -25.881 0.956 1.00 86.38 207 ARG A O 1
ATOM 1691 N N . LYS A 1 208 ? -20.945 -26.342 1.804 1.00 89.81 208 LYS A N 1
ATOM 1692 C CA . LYS A 1 208 ? -21.179 -27.580 1.043 1.00 89.81 208 LYS A CA 1
ATOM 1693 C C . LYS A 1 208 ? -22.147 -27.355 -0.114 1.00 89.81 208 LYS A C 1
ATOM 1695 O O . LYS A 1 208 ? -21.912 -27.848 -1.210 1.00 89.81 208 LYS A O 1
ATOM 1700 N N . GLN A 1 209 ? -23.225 -26.610 0.129 1.00 92.94 209 GLN A N 1
ATOM 1701 C CA . GLN A 1 209 ? -24.305 -26.432 -0.843 1.00 92.94 209 GLN A CA 1
ATOM 1702 C C . GLN A 1 209 ? -23.918 -25.520 -2.008 1.00 92.94 209 GLN A C 1
ATOM 1704 O O . GLN A 1 209 ? -24.225 -25.838 -3.152 1.00 92.94 209 GLN A O 1
ATOM 1709 N N . ILE A 1 210 ? -23.226 -24.409 -1.739 1.00 90.62 210 ILE A N 1
ATOM 1710 C CA . ILE A 1 210 ? -22.890 -23.433 -2.784 1.00 90.62 210 ILE A CA 1
ATOM 1711 C C . ILE A 1 210 ? -21.887 -23.999 -3.798 1.00 90.62 210 ILE A C 1
ATOM 1713 O O . ILE A 1 210 ? -22.168 -23.879 -4.989 1.00 90.62 210 ILE A O 1
ATOM 1717 N N . PRO A 1 211 ? -20.777 -24.654 -3.394 1.00 92.44 211 PRO A N 1
ATOM 1718 C CA . PRO A 1 211 ? -19.871 -25.269 -4.363 1.00 92.44 211 PRO A CA 1
ATOM 1719 C C . PRO A 1 211 ? -20.575 -26.294 -5.251 1.00 92.44 211 PRO A C 1
ATOM 1721 O O . PRO A 1 211 ? -20.394 -26.268 -6.462 1.00 92.44 211 PRO A O 1
ATOM 1724 N N . ARG A 1 212 ? -21.443 -27.129 -4.662 1.00 93.56 212 ARG A N 1
ATOM 1725 C CA . ARG A 1 212 ? -22.228 -28.124 -5.398 1.00 93.56 212 ARG A CA 1
ATOM 1726 C C . ARG A 1 212 ? -23.176 -27.479 -6.410 1.00 93.56 212 ARG A C 1
ATOM 1728 O O . ARG A 1 212 ? -23.222 -27.904 -7.554 1.00 93.56 212 ARG A O 1
ATOM 1735 N N . PHE A 1 213 ? -23.898 -26.432 -6.008 1.00 93.94 213 PHE A N 1
ATOM 1736 C CA . PHE A 1 213 ? -24.751 -25.679 -6.926 1.00 93.94 213 PHE A CA 1
ATOM 1737 C C . PHE A 1 213 ? -23.942 -25.076 -8.082 1.00 93.94 213 PHE A C 1
ATOM 1739 O O . PHE A 1 213 ? -24.389 -25.101 -9.224 1.00 93.94 213 PHE A O 1
ATOM 1746 N N . CYS A 1 214 ? -22.753 -24.537 -7.799 1.00 93.19 214 CYS A N 1
ATOM 1747 C CA . CYS A 1 214 ? -21.896 -23.955 -8.828 1.00 93.19 214 CYS A CA 1
ATOM 1748 C C . CYS A 1 214 ? -21.400 -25.026 -9.814 1.00 93.19 214 CYS A C 1
ATOM 1750 O O . CYS A 1 214 ? -21.493 -24.821 -11.021 1.00 93.19 214 CYS A O 1
ATOM 1752 N N . GLU A 1 215 ? -20.972 -26.187 -9.309 1.00 92.81 215 GLU A N 1
ATOM 1753 C CA . GLU A 1 215 ? -20.572 -27.344 -10.119 1.00 92.81 215 GLU A CA 1
ATOM 1754 C C . GLU A 1 215 ? -21.710 -27.820 -11.038 1.00 92.81 215 GLU A C 1
ATOM 1756 O O . GLU A 1 215 ? -21.504 -27.985 -12.237 1.00 92.81 215 GLU A O 1
ATOM 1761 N N . GLU A 1 216 ? -22.933 -27.942 -10.509 1.00 95.94 216 GLU A N 1
ATOM 1762 C CA . GLU A 1 216 ? -24.131 -28.342 -11.267 1.00 95.94 216 GLU A CA 1
ATOM 1763 C C . GLU A 1 216 ? -24.532 -27.336 -12.371 1.00 95.94 216 GLU A C 1
ATOM 1765 O O . GLU A 1 216 ? -25.302 -27.688 -13.264 1.00 95.94 216 GLU A O 1
ATOM 1770 N N . ASN A 1 217 ? -24.024 -26.096 -12.332 1.00 93.88 217 ASN A N 1
ATOM 1771 C CA . ASN A 1 217 ? -24.381 -25.013 -13.260 1.00 93.88 217 ASN A CA 1
ATOM 1772 C C . ASN A 1 217 ? -23.194 -24.487 -14.089 1.00 93.88 217 ASN A C 1
ATOM 1774 O O . ASN A 1 217 ? -23.314 -23.425 -14.706 1.00 93.88 217 ASN A O 1
ATOM 1778 N N . GLU A 1 218 ? -22.060 -25.198 -14.103 1.00 90.38 218 GLU A N 1
ATOM 1779 C CA . GLU A 1 218 ? -20.836 -24.783 -14.813 1.00 90.38 218 GLU A CA 1
ATOM 1780 C C . GLU A 1 218 ? -20.346 -23.383 -14.381 1.00 90.38 218 GLU A C 1
ATOM 1782 O O . GLU A 1 218 ? -19.923 -22.549 -15.187 1.00 90.38 218 GLU A O 1
ATOM 1787 N N . ILE A 1 219 ? -20.441 -23.110 -13.078 1.00 89.19 219 ILE A N 1
ATOM 1788 C CA . ILE A 1 219 ? -19.950 -21.893 -12.431 1.00 89.19 219 ILE A CA 1
ATOM 1789 C C . ILE A 1 219 ? -18.732 -22.272 -11.586 1.00 89.19 219 ILE A C 1
ATOM 1791 O O . ILE A 1 219 ? -18.770 -23.208 -10.790 1.00 89.19 219 ILE A O 1
ATOM 1795 N N . ILE A 1 220 ? -17.647 -21.515 -11.710 1.00 85.81 220 ILE A N 1
ATOM 1796 C CA . ILE A 1 220 ? -16.485 -21.640 -10.835 1.00 85.81 220 ILE A CA 1
ATOM 1797 C C . ILE A 1 220 ? -16.830 -21.023 -9.481 1.00 85.81 220 ILE A C 1
ATOM 1799 O O . ILE A 1 220 ? -17.052 -19.818 -9.351 1.00 85.81 220 ILE A O 1
ATOM 1803 N N . TYR A 1 221 ? -16.871 -21.857 -8.449 1.00 85.12 221 TYR A N 1
ATOM 1804 C CA . TYR A 1 221 ? -16.980 -21.384 -7.077 1.00 85.12 221 TYR A CA 1
ATOM 1805 C C . TYR A 1 221 ? -15.613 -20.936 -6.559 1.00 85.12 221 TYR A C 1
ATOM 1807 O O . TYR A 1 221 ? -14.663 -21.721 -6.535 1.00 85.12 221 TYR A O 1
ATOM 1815 N N . MET A 1 222 ? -15.540 -19.708 -6.053 1.00 82.56 222 MET A N 1
ATOM 1816 C CA . MET A 1 222 ? -14.366 -19.193 -5.357 1.00 82.56 222 MET A CA 1
ATOM 1817 C C . MET A 1 222 ? -14.743 -18.821 -3.924 1.00 82.56 222 MET A C 1
ATOM 1819 O O . MET A 1 222 ? -15.722 -18.122 -3.663 1.00 82.56 222 MET A O 1
ATOM 1823 N N . SER A 1 223 ? -13.974 -19.328 -2.958 1.00 79.50 223 SER A N 1
ATOM 1824 C CA . SER A 1 223 ? -14.219 -19.006 -1.551 1.00 79.50 223 SER A CA 1
ATOM 1825 C C . SER A 1 223 ? -13.792 -17.569 -1.254 1.00 79.50 223 SER A C 1
ATOM 1827 O O . SER A 1 223 ? -12.705 -17.177 -1.680 1.00 79.50 223 SER A O 1
ATOM 1829 N N . PRO A 1 224 ? -14.570 -16.807 -0.464 1.00 80.12 224 PRO A N 1
ATOM 1830 C CA . PRO A 1 224 ? -14.172 -15.461 -0.089 1.00 80.12 224 PRO A CA 1
ATOM 1831 C C . PRO A 1 224 ? -12.870 -15.475 0.711 1.00 80.12 224 PRO A C 1
ATOM 1833 O O . PRO A 1 224 ? -12.640 -16.360 1.550 1.00 80.12 224 PRO A O 1
ATOM 1836 N N . ARG A 1 225 ? -12.042 -14.445 0.531 1.00 81.81 225 ARG A N 1
ATOM 1837 C CA . ARG A 1 225 ? -10.705 -14.304 1.141 1.00 81.81 225 ARG A CA 1
ATOM 1838 C C . ARG A 1 225 ? -10.754 -13.859 2.610 1.00 81.81 225 ARG A C 1
ATOM 1840 O O . ARG A 1 225 ? -9.933 -13.079 3.091 1.00 81.81 225 ARG A O 1
ATOM 1847 N N . VAL A 1 226 ? -11.686 -14.437 3.363 1.00 84.00 226 VAL A N 1
ATOM 1848 C CA . VAL A 1 226 ? -11.912 -14.221 4.801 1.00 84.00 226 VAL A CA 1
ATOM 1849 C C . VAL A 1 226 ? -10.645 -14.467 5.610 1.00 84.00 226 VAL A C 1
ATOM 1851 O O . VAL A 1 226 ? -10.307 -13.688 6.498 1.00 84.00 226 VAL A O 1
ATOM 1854 N N . MET A 1 227 ? -9.930 -15.550 5.296 1.00 85.56 227 MET A N 1
ATOM 1855 C CA . MET A 1 227 ? -8.718 -15.920 6.025 1.00 85.56 227 MET A CA 1
ATOM 1856 C C . MET A 1 227 ? -7.618 -14.878 5.838 1.00 85.56 227 MET A C 1
ATOM 1858 O O . MET A 1 227 ? -6.944 -14.548 6.807 1.00 85.56 227 MET A O 1
ATOM 1862 N N . LYS A 1 228 ? -7.518 -14.278 4.644 1.00 88.38 228 LYS A N 1
ATOM 1863 C CA . LYS A 1 228 ? -6.563 -13.206 4.352 1.00 88.38 228 LYS A CA 1
ATOM 1864 C C . LYS A 1 228 ? -6.888 -11.932 5.137 1.00 88.38 228 LYS A C 1
ATOM 1866 O O . LYS A 1 228 ? -5.989 -11.376 5.759 1.00 88.38 228 LYS A O 1
ATOM 1871 N N . LEU A 1 229 ? -8.160 -11.515 5.187 1.00 88.94 229 LEU A N 1
ATOM 1872 C CA . LEU A 1 229 ? -8.591 -10.383 6.027 1.00 88.94 229 LEU A CA 1
ATOM 1873 C C . LEU A 1 229 ? -8.290 -10.635 7.507 1.00 88.94 229 LEU A C 1
ATOM 1875 O O . LEU A 1 229 ? -7.734 -9.773 8.184 1.00 88.94 229 LEU A O 1
ATOM 1879 N N . LYS A 1 230 ? -8.613 -11.833 8.001 1.00 91.69 230 LYS A N 1
ATOM 1880 C CA . LYS A 1 230 ? -8.307 -12.256 9.372 1.00 91.69 230 LYS A CA 1
ATOM 1881 C C . LYS A 1 230 ? -6.797 -12.194 9.650 1.00 91.69 230 LYS A C 1
ATOM 1883 O O . LYS A 1 230 ? -6.397 -11.664 10.685 1.00 91.69 230 LYS A O 1
ATOM 1888 N N . ASP A 1 231 ? -5.959 -12.683 8.736 1.00 93.25 231 ASP A N 1
ATOM 1889 C CA . ASP A 1 231 ? -4.499 -12.643 8.881 1.00 93.25 231 ASP A CA 1
ATOM 1890 C C . ASP A 1 231 ? -3.955 -11.204 8.862 1.00 93.25 231 ASP A C 1
ATOM 1892 O O . ASP A 1 231 ? -3.089 -10.871 9.670 1.00 93.25 231 ASP A O 1
ATOM 1896 N N . PHE A 1 232 ? -4.493 -10.323 8.012 1.00 94.31 232 PHE A N 1
ATOM 1897 C CA . PHE A 1 232 ? -4.135 -8.901 7.985 1.00 94.31 232 PHE A CA 1
ATOM 1898 C C . PHE A 1 232 ? -4.492 -8.173 9.277 1.00 94.31 232 PHE A C 1
ATOM 1900 O O . PHE A 1 232 ? -3.633 -7.496 9.844 1.00 94.31 232 PHE A O 1
ATOM 1907 N N . LEU A 1 233 ? -5.717 -8.354 9.774 1.00 94.62 233 LEU A N 1
ATOM 1908 C CA . LEU A 1 233 ? -6.172 -7.764 11.033 1.00 94.62 233 LEU A CA 1
ATOM 1909 C C . LEU A 1 233 ? -5.292 -8.218 12.201 1.00 94.62 233 LEU A C 1
ATOM 1911 O O . LEU A 1 233 ? -4.774 -7.391 12.951 1.00 94.62 233 LEU A O 1
ATOM 1915 N N . ASN A 1 234 ? -5.072 -9.529 12.322 1.00 94.62 234 ASN A N 1
ATOM 1916 C CA . ASN A 1 234 ? -4.234 -10.083 13.380 1.00 94.62 234 ASN A CA 1
ATOM 1917 C C . ASN A 1 234 ? -2.784 -9.592 13.263 1.00 94.62 234 ASN A C 1
ATOM 1919 O O . ASN A 1 234 ? -2.201 -9.189 14.266 1.00 94.62 234 ASN A O 1
ATOM 1923 N N . SER A 1 235 ? -2.210 -9.573 12.054 1.00 93.69 235 SER A N 1
ATOM 1924 C CA . SER A 1 235 ? -0.856 -9.057 11.829 1.00 93.69 235 SER A CA 1
ATOM 1925 C C . SER A 1 235 ? -0.737 -7.594 12.254 1.00 93.69 235 SER A C 1
ATOM 1927 O O . SER A 1 235 ? 0.210 -7.251 12.958 1.00 93.69 235 SER A O 1
ATOM 1929 N N . ALA A 1 236 ? -1.676 -6.737 11.856 1.00 93.44 236 ALA A N 1
ATOM 1930 C CA . ALA A 1 236 ? -1.645 -5.318 12.201 1.00 93.44 236 ALA A CA 1
ATOM 1931 C C . ALA A 1 236 ? -1.758 -5.096 13.718 1.00 93.44 236 ALA A C 1
ATOM 1933 O O . ALA A 1 236 ? -0.998 -4.321 14.295 1.00 93.44 236 ALA A O 1
ATOM 1934 N N . ALA A 1 237 ? -2.630 -5.846 14.400 1.00 92.25 237 ALA A N 1
ATOM 1935 C CA . ALA A 1 237 ? -2.782 -5.756 15.853 1.00 92.25 237 ALA A CA 1
ATOM 1936 C C . ALA A 1 237 ? -1.495 -6.101 16.630 1.00 92.25 237 ALA A C 1
ATOM 1938 O O . ALA A 1 237 ? -1.280 -5.572 17.721 1.00 92.25 237 ALA A O 1
ATOM 1939 N N . THR A 1 238 ? -0.615 -6.949 16.078 1.00 91.81 238 THR A N 1
ATOM 1940 C CA . THR A 1 238 ? 0.690 -7.247 16.706 1.00 91.81 238 THR A CA 1
ATOM 1941 C C . THR A 1 238 ? 1.702 -6.108 16.596 1.00 91.81 238 THR A C 1
ATOM 1943 O O . THR A 1 238 ? 2.634 -6.062 17.394 1.00 91.81 238 THR A O 1
ATOM 1946 N N . LYS A 1 239 ? 1.519 -5.197 15.633 1.00 92.00 239 LYS A N 1
ATOM 1947 C CA . LYS A 1 239 ? 2.405 -4.052 15.394 1.00 92.00 239 LYS A CA 1
ATOM 1948 C C . LYS A 1 239 ? 1.961 -2.790 16.132 1.00 92.00 239 LYS A C 1
ATOM 1950 O O . LYS A 1 239 ? 2.764 -1.893 16.329 1.00 92.00 239 LYS A O 1
ATOM 1955 N N . PHE A 1 240 ? 0.704 -2.698 16.558 1.00 91.56 240 PHE A N 1
ATOM 1956 C CA . PHE A 1 240 ? 0.189 -1.520 17.254 1.00 91.56 240 PHE A CA 1
ATOM 1957 C C . PHE A 1 240 ? 0.192 -1.679 18.779 1.00 91.56 240 PHE A C 1
ATOM 1959 O O . PHE A 1 240 ? -0.058 -2.758 19.312 1.00 91.56 240 PHE A O 1
ATOM 1966 N N . SER A 1 241 ? 0.420 -0.583 19.505 1.00 89.62 241 SER A N 1
ATOM 1967 C CA . SER A 1 241 ? 0.046 -0.471 20.921 1.00 89.62 241 SER A CA 1
ATOM 1968 C C . SER A 1 241 ? -1.435 -0.112 21.057 1.00 89.62 241 SER A C 1
ATOM 1970 O O . SER A 1 241 ? -2.043 0.361 20.103 1.00 89.62 241 SER A O 1
ATOM 1972 N N . ILE A 1 242 ? -2.032 -0.283 22.240 1.00 90.56 242 ILE A N 1
ATOM 1973 C CA . ILE A 1 242 ? -3.393 0.223 22.491 1.00 90.56 242 ILE A CA 1
ATOM 1974 C C . ILE A 1 242 ? -3.382 1.756 22.316 1.00 90.56 242 ILE A C 1
ATOM 1976 O O . ILE A 1 242 ? -2.545 2.413 22.947 1.00 90.56 242 ILE A O 1
ATOM 1980 N N . PRO A 1 243 ? -4.245 2.328 21.455 1.00 89.94 243 PRO A N 1
ATOM 1981 C CA . PRO A 1 243 ? -4.259 3.759 21.185 1.00 89.94 243 PRO A CA 1
ATOM 1982 C C . PRO A 1 243 ? -4.742 4.552 22.404 1.00 89.94 243 PRO A C 1
ATOM 1984 O O . PRO A 1 243 ? -5.679 4.151 23.096 1.00 89.94 243 PRO A O 1
ATOM 1987 N N . LYS A 1 244 ? -4.112 5.703 22.643 1.00 89.31 244 LYS A N 1
ATOM 1988 C CA . LYS A 1 244 ? -4.567 6.737 23.588 1.00 89.31 244 LYS A CA 1
ATOM 1989 C C . LYS A 1 244 ? -5.634 7.641 22.945 1.00 89.31 244 LYS A C 1
ATOM 1991 O O . LYS A 1 244 ? -5.902 7.539 21.753 1.00 89.31 244 LYS A O 1
ATOM 1996 N N . ASP A 1 245 ? -6.184 8.584 23.712 1.00 82.12 245 ASP A N 1
ATOM 1997 C CA . ASP A 1 245 ? -7.321 9.439 23.313 1.00 82.12 245 ASP A CA 1
ATOM 1998 C C . ASP A 1 245 ? -7.144 10.230 22.000 1.00 82.12 245 ASP A C 1
ATOM 2000 O O . ASP A 1 245 ? -8.136 10.548 21.345 1.00 82.12 245 ASP A O 1
ATOM 2004 N N . ASN A 1 246 ? -5.904 10.526 21.593 1.00 86.38 246 ASN A N 1
ATOM 2005 C CA . ASN A 1 246 ? -5.574 11.225 20.341 1.00 86.38 246 ASN A CA 1
ATOM 2006 C C . ASN A 1 246 ? -4.585 10.438 19.461 1.00 86.38 246 ASN A C 1
ATOM 2008 O O . ASN A 1 246 ? -3.909 11.010 18.604 1.00 86.38 246 ASN A O 1
ATOM 2012 N N . GLU A 1 247 ? -4.475 9.130 19.688 1.00 90.06 247 GLU A N 1
ATOM 2013 C CA . GLU A 1 247 ? -3.650 8.228 18.891 1.00 90.06 247 GLU A CA 1
ATOM 2014 C C . GLU A 1 247 ? -4.546 7.350 18.012 1.00 90.06 247 GLU A C 1
ATOM 2016 O O . GLU A 1 247 ? -5.532 6.769 18.465 1.00 90.06 247 GLU A O 1
ATOM 2021 N N . PHE A 1 248 ? -4.217 7.275 16.728 1.00 90.56 248 PHE A N 1
ATOM 2022 C CA . PHE A 1 248 ? -4.998 6.567 15.726 1.00 90.56 248 PHE A CA 1
ATOM 2023 C C . PHE A 1 248 ? -4.130 5.494 15.087 1.00 90.56 248 PHE A C 1
ATOM 2025 O O . PHE A 1 248 ? -3.163 5.802 14.398 1.00 90.56 248 PHE A O 1
ATOM 2032 N N . ASN A 1 249 ? -4.498 4.234 15.293 1.00 93.19 249 ASN A N 1
ATOM 2033 C CA . ASN A 1 249 ? -3.862 3.096 14.647 1.00 93.19 249 ASN A CA 1
ATOM 2034 C C . ASN A 1 249 ? -4.689 2.703 13.428 1.00 93.19 249 ASN A C 1
ATOM 2036 O O . ASN A 1 249 ? -5.819 2.216 13.564 1.00 93.19 249 ASN A O 1
ATOM 2040 N N . LEU A 1 250 ? -4.147 2.969 12.245 1.00 93.31 250 LEU A N 1
ATOM 2041 C CA . LEU A 1 250 ? -4.856 2.859 10.980 1.00 93.31 250 LEU A CA 1
ATOM 2042 C C . LEU A 1 250 ? -4.278 1.714 10.158 1.00 93.31 250 LEU A C 1
ATOM 2044 O O . LEU A 1 250 ? -3.098 1.722 9.810 1.00 93.31 250 LEU A O 1
ATOM 2048 N N . LEU A 1 251 ? -5.129 0.741 9.841 1.00 94.56 251 LEU A N 1
ATOM 2049 C CA . LEU A 1 251 ? -4.804 -0.332 8.913 1.00 94.56 251 LEU A CA 1
ATOM 2050 C C . LEU A 1 251 ? -5.346 0.018 7.529 1.00 94.56 251 LEU A C 1
ATOM 2052 O O . LEU A 1 251 ? -6.558 0.028 7.324 1.00 94.56 251 LEU A O 1
ATOM 2056 N N . TYR A 1 252 ? -4.449 0.245 6.583 1.00 92.50 252 TYR A N 1
ATOM 2057 C CA . TYR A 1 252 ? -4.758 0.373 5.168 1.00 92.50 252 TYR A CA 1
ATOM 2058 C C . TYR A 1 252 ? -4.631 -0.982 4.485 1.00 92.50 252 TYR A C 1
ATOM 2060 O O . TYR A 1 252 ? -3.631 -1.677 4.645 1.00 92.50 252 TYR A O 1
ATOM 2068 N N . ILE A 1 253 ? -5.633 -1.357 3.703 1.00 90.75 253 ILE A N 1
ATOM 2069 C CA . ILE A 1 253 ? -5.636 -2.579 2.915 1.00 90.75 253 ILE A CA 1
ATOM 2070 C C . ILE A 1 253 ? -5.912 -2.200 1.463 1.00 90.75 253 ILE A C 1
ATOM 2072 O O . ILE A 1 253 ? -7.041 -1.869 1.100 1.00 90.75 253 ILE A O 1
ATOM 2076 N N . ASN A 1 254 ? -4.880 -2.269 0.632 1.00 87.94 254 ASN A N 1
ATOM 2077 C CA . ASN A 1 254 ? -5.046 -2.211 -0.808 1.00 87.94 254 ASN A CA 1
ATOM 2078 C C . ASN A 1 254 ? -5.723 -3.514 -1.254 1.00 87.94 254 ASN A C 1
ATOM 2080 O O . ASN A 1 254 ? -5.125 -4.568 -1.122 1.00 87.94 254 ASN A O 1
ATOM 2084 N N . TRP A 1 255 ? -6.963 -3.483 -1.731 1.00 83.81 255 TRP A N 1
ATOM 2085 C CA . TRP A 1 255 ? -7.721 -4.652 -2.204 1.00 83.81 255 TRP A CA 1
ATOM 2086 C C . TRP A 1 255 ? -7.921 -4.648 -3.721 1.00 83.81 255 TRP A C 1
ATOM 2088 O O . TRP A 1 255 ? -8.801 -5.337 -4.234 1.00 83.81 255 TRP A O 1
ATOM 2098 N N . SER A 1 256 ? -7.089 -3.890 -4.444 1.00 75.75 256 SER A N 1
ATOM 2099 C CA . SER A 1 256 ? -7.143 -3.735 -5.907 1.00 75.75 256 SER A CA 1
ATOM 2100 C C . SER A 1 256 ? -7.203 -5.045 -6.671 1.00 75.75 256 SER A C 1
ATOM 2102 O O . SER A 1 256 ? -7.801 -5.110 -7.742 1.00 75.75 256 SER A O 1
ATOM 2104 N N . PHE A 1 257 ? -6.548 -6.073 -6.137 1.00 69.50 257 PHE A N 1
ATOM 2105 C CA . PHE A 1 257 ? -6.216 -7.297 -6.848 1.00 69.50 257 PHE A CA 1
ATOM 2106 C C . PHE A 1 257 ? -7.184 -8.415 -6.469 1.00 69.50 257 PHE A C 1
ATOM 2108 O O . PHE A 1 257 ? -6.862 -9.332 -5.714 1.00 69.50 257 PHE A O 1
ATOM 2115 N N . CYS A 1 258 ? -8.423 -8.297 -6.939 1.00 64.31 258 CYS A N 1
ATOM 2116 C CA . CYS A 1 258 ? -9.478 -9.286 -6.728 1.00 64.31 258 CYS A CA 1
ATOM 2117 C C . CYS A 1 258 ? -9.950 -9.887 -8.054 1.00 64.31 258 CYS A C 1
ATOM 2119 O O . CYS A 1 258 ? -9.720 -9.310 -9.108 1.00 64.31 258 CYS A O 1
ATOM 2121 N N . ASP A 1 259 ? -10.691 -10.985 -7.983 1.00 58.09 259 ASP A N 1
ATOM 2122 C CA . ASP A 1 259 ? -11.209 -11.681 -9.165 1.00 58.09 259 ASP A CA 1
ATOM 2123 C C . ASP A 1 259 ? -12.355 -10.931 -9.883 1.00 58.09 259 ASP A C 1
ATOM 2125 O O . ASP A 1 259 ? -12.740 -11.302 -10.988 1.00 58.09 259 ASP A O 1
ATOM 2129 N N . PHE A 1 260 ? -12.899 -9.858 -9.284 1.00 61.41 260 PHE A N 1
ATOM 2130 C CA . PHE A 1 260 ? -14.039 -9.092 -9.813 1.00 61.41 260 PHE A CA 1
ATOM 2131 C C . PHE A 1 260 ? -13.811 -7.572 -9.818 1.00 61.41 260 PHE A C 1
ATOM 2133 O O . PHE A 1 260 ? -14.258 -6.886 -8.900 1.00 61.41 260 PHE A O 1
ATOM 2140 N N . PRO A 1 261 ? -13.178 -7.001 -10.852 1.00 56.75 261 PRO A N 1
ATOM 2141 C CA . PRO A 1 261 ? -12.806 -5.586 -10.862 1.00 56.75 261 PRO A CA 1
ATOM 2142 C C . PRO A 1 261 ? -13.953 -4.586 -10.704 1.00 56.75 261 PRO A C 1
ATOM 2144 O O . PRO A 1 261 ? -13.825 -3.653 -9.920 1.00 56.75 261 PRO A O 1
ATOM 2147 N N . SER A 1 262 ? -15.107 -4.811 -11.341 1.00 51.25 262 SER A N 1
ATOM 2148 C CA . SER A 1 262 ? -16.239 -3.868 -11.283 1.00 51.25 262 SER A CA 1
ATOM 2149 C C . SER A 1 262 ? -16.922 -3.778 -9.909 1.00 51.25 262 SER A C 1
ATOM 2151 O O . SER A 1 262 ? -17.808 -2.955 -9.721 1.00 51.25 262 SER A O 1
ATOM 2153 N N . ASN A 1 263 ? -16.579 -4.677 -8.982 1.00 58.38 263 ASN A N 1
ATOM 2154 C CA . ASN A 1 263 ? -17.170 -4.816 -7.648 1.00 58.38 263 ASN A CA 1
ATOM 2155 C C . ASN A 1 263 ? -16.093 -5.191 -6.615 1.00 58.38 263 ASN A C 1
ATOM 2157 O O . ASN A 1 263 ? -16.381 -5.824 -5.597 1.00 58.38 263 ASN A O 1
ATOM 2161 N N . SER A 1 264 ? -14.841 -4.849 -6.903 1.00 61.25 264 SER A N 1
ATOM 2162 C CA . SER A 1 264 ? -13.646 -5.424 -6.280 1.00 61.25 264 SER A CA 1
ATOM 2163 C C . SER A 1 264 ? -13.592 -5.230 -4.775 1.00 61.25 264 SER A C 1
ATOM 2165 O O . SER A 1 264 ? -13.222 -6.115 -3.999 1.00 61.25 264 SER A O 1
ATOM 2167 N N . PHE A 1 265 ? -14.084 -4.075 -4.364 1.00 69.31 265 PHE A N 1
ATOM 2168 C CA . PHE A 1 265 ? -14.210 -3.665 -2.988 1.00 69.31 265 PHE A CA 1
ATOM 2169 C C . PHE A 1 265 ? -15.378 -4.338 -2.230 1.00 69.31 265 PHE A C 1
ATOM 2171 O O . PHE A 1 265 ? -15.327 -4.462 -1.001 1.00 69.31 265 PHE A O 1
ATOM 2178 N N . LEU A 1 266 ? -16.416 -4.827 -2.928 1.00 71.50 266 LEU A N 1
ATOM 2179 C CA . LEU A 1 266 ? -17.628 -5.390 -2.308 1.00 71.50 266 LEU A CA 1
ATOM 2180 C C . LEU A 1 266 ? -17.350 -6.646 -1.487 1.00 71.50 266 LEU A C 1
ATOM 2182 O O . LEU A 1 266 ? -18.019 -6.856 -0.472 1.00 71.50 266 LEU A O 1
ATOM 2186 N N . GLU A 1 267 ? -16.388 -7.471 -1.909 1.00 78.19 267 GLU A N 1
ATOM 2187 C CA . GLU A 1 267 ? -15.987 -8.668 -1.168 1.00 78.19 267 GLU A CA 1
ATOM 2188 C C . GLU A 1 267 ? -15.504 -8.270 0.232 1.00 78.19 267 GLU A C 1
ATOM 2190 O O . GLU A 1 267 ? -16.109 -8.654 1.235 1.00 78.19 267 GLU A O 1
ATOM 2195 N N . ALA A 1 268 ? -14.454 -7.446 0.309 1.00 80.81 268 ALA A N 1
ATOM 2196 C CA . ALA A 1 268 ? -13.900 -7.008 1.584 1.00 80.81 268 ALA A CA 1
ATOM 2197 C C . ALA A 1 268 ? -14.923 -6.212 2.403 1.00 80.81 268 ALA A C 1
ATOM 2199 O O . ALA A 1 268 ? -15.061 -6.444 3.606 1.00 80.81 268 ALA A O 1
ATOM 2200 N N . TRP A 1 269 ? -15.687 -5.329 1.753 1.00 78.19 269 TRP A N 1
ATOM 2201 C CA . TRP A 1 269 ? -16.722 -4.540 2.413 1.00 78.19 269 TRP A CA 1
ATOM 2202 C C . TRP A 1 269 ? -17.762 -5.414 3.107 1.00 78.19 269 TRP A C 1
ATOM 2204 O O . TRP A 1 269 ? -18.040 -5.240 4.300 1.00 78.19 269 TRP A O 1
ATOM 2214 N N . SER A 1 270 ? -18.306 -6.386 2.379 1.00 79.69 270 SER A N 1
ATOM 2215 C CA . SER A 1 270 ? -19.363 -7.256 2.886 1.00 79.69 270 SER A CA 1
ATOM 2216 C C . SER A 1 270 ? -18.839 -8.178 3.990 1.00 79.69 270 SER A C 1
ATOM 2218 O O . SER A 1 270 ? -19.494 -8.333 5.022 1.00 79.69 270 SER A O 1
ATOM 2220 N N . LEU A 1 271 ? -17.617 -8.702 3.859 1.00 84.56 271 LEU A N 1
ATOM 2221 C CA . LEU A 1 271 ? -16.990 -9.524 4.898 1.00 84.56 271 LEU A CA 1
ATOM 2222 C C . LEU A 1 271 ? -16.702 -8.752 6.189 1.00 84.56 271 LEU A C 1
ATOM 2224 O O . LEU A 1 271 ? -16.828 -9.310 7.281 1.00 84.56 271 LEU A O 1
ATOM 2228 N N . LEU A 1 272 ? -16.316 -7.480 6.094 1.00 84.75 272 LEU A N 1
ATOM 2229 C CA . LEU A 1 272 ? -16.006 -6.672 7.271 1.00 84.75 272 LEU A CA 1
ATOM 2230 C C . LEU A 1 272 ? -17.268 -6.151 7.964 1.00 84.75 272 LEU A C 1
ATOM 2232 O O . LEU A 1 272 ? -17.286 -6.093 9.195 1.00 84.75 272 LEU A O 1
ATOM 2236 N N . THR A 1 273 ? -18.314 -5.789 7.215 1.00 79.50 273 THR A N 1
ATOM 2237 C CA . THR A 1 273 ? -19.396 -4.941 7.755 1.00 79.50 273 THR A CA 1
ATOM 2238 C C . THR A 1 273 ? -20.817 -5.438 7.588 1.00 79.50 273 THR A C 1
ATOM 2240 O O . THR A 1 273 ? -21.742 -4.778 8.064 1.00 79.50 273 THR A O 1
ATOM 2243 N N . ASN A 1 274 ? -21.020 -6.610 6.989 1.00 80.12 274 ASN A N 1
ATOM 2244 C CA . ASN A 1 274 ? -22.355 -7.182 6.884 1.00 80.12 274 ASN A CA 1
ATOM 2245 C C . ASN A 1 274 ? -23.061 -7.251 8.255 1.00 80.12 274 ASN A C 1
ATOM 2247 O O . ASN A 1 274 ? -22.472 -7.618 9.279 1.00 80.12 274 ASN A O 1
ATOM 2251 N N . THR A 1 275 ? -24.354 -6.930 8.263 1.00 80.44 275 THR A N 1
ATOM 2252 C CA . THR A 1 275 ? -25.185 -6.827 9.470 1.00 80.44 275 THR A CA 1
ATOM 2253 C C . THR A 1 275 ? -25.463 -8.171 10.132 1.00 80.44 275 THR A C 1
ATOM 2255 O O . THR A 1 275 ? -25.870 -8.187 11.289 1.00 80.44 275 THR A O 1
ATOM 2258 N N . ILE A 1 276 ? -25.213 -9.289 9.446 1.00 78.94 276 ILE A N 1
ATOM 2259 C CA . ILE A 1 276 ? -25.442 -10.638 9.979 1.00 78.94 276 ILE A CA 1
ATOM 2260 C C . ILE A 1 276 ? -24.191 -11.183 10.679 1.00 78.94 276 ILE A C 1
ATOM 2262 O O . ILE A 1 276 ? -24.285 -11.729 11.774 1.00 78.94 276 ILE A O 1
ATOM 2266 N N . ASN A 1 277 ? -23.025 -11.088 10.036 1.00 78.56 277 ASN A N 1
ATOM 2267 C CA . ASN A 1 277 ? -21.811 -11.780 10.484 1.00 78.56 277 ASN A CA 1
ATOM 2268 C C . ASN A 1 277 ? -20.497 -11.081 10.104 1.00 78.56 277 ASN A C 1
ATOM 2270 O O . ASN A 1 277 ? -19.449 -11.724 10.123 1.00 78.56 277 ASN A O 1
ATOM 2274 N N . GLY A 1 278 ? -20.537 -9.792 9.759 1.00 84.00 278 GLY A N 1
ATOM 2275 C CA . GLY A 1 278 ? -19.336 -9.025 9.441 1.00 84.00 278 GLY A CA 1
ATOM 2276 C C . GLY A 1 278 ? -18.296 -9.065 10.566 1.00 84.00 278 GLY A C 1
ATOM 2277 O O . GLY A 1 278 ? -18.633 -9.018 11.751 1.00 84.00 278 GLY A O 1
ATOM 2278 N N . ILE A 1 279 ? -17.019 -9.159 10.192 1.00 87.94 279 ILE A N 1
ATOM 2279 C CA . ILE A 1 279 ? -15.900 -9.320 11.133 1.00 87.94 279 ILE A CA 1
ATOM 2280 C C . ILE A 1 279 ? -15.815 -8.144 12.119 1.00 87.94 279 ILE A C 1
ATOM 2282 O O . ILE A 1 279 ? -15.579 -8.350 13.308 1.00 87.94 279 ILE A O 1
ATOM 2286 N N . LEU A 1 280 ? -16.021 -6.912 11.646 1.00 84.12 280 LEU A N 1
ATOM 2287 C CA . LEU A 1 280 ? -15.915 -5.713 12.482 1.00 84.12 280 LEU A CA 1
ATOM 2288 C C . LEU A 1 280 ? -17.209 -5.415 13.249 1.00 84.12 280 LEU A C 1
ATOM 2290 O O . LEU A 1 280 ? -17.161 -4.806 14.314 1.00 84.12 280 LEU A O 1
ATOM 2294 N N . THR A 1 281 ? -18.360 -5.849 12.730 1.00 82.44 281 THR A N 1
ATOM 2295 C CA . THR A 1 281 ? -19.679 -5.621 13.344 1.00 82.44 281 THR A CA 1
ATOM 2296 C C . THR A 1 281 ? -20.034 -6.670 14.395 1.00 82.44 281 THR A C 1
ATOM 2298 O O . THR A 1 281 ? -20.750 -6.358 15.345 1.00 82.44 281 THR A O 1
ATOM 2301 N N . HIS A 1 282 ? -19.504 -7.893 14.274 1.00 86.44 282 HIS A N 1
ATOM 2302 C CA . HIS A 1 282 ? -19.826 -9.023 15.149 1.00 86.44 282 HIS A CA 1
ATOM 2303 C C . HIS A 1 282 ? -18.566 -9.681 15.735 1.00 86.44 282 HIS A C 1
ATOM 2305 O O . HIS A 1 282 ? -18.136 -10.733 15.253 1.00 86.44 282 HIS A O 1
ATOM 2311 N N . PRO A 1 283 ? -17.997 -9.151 16.839 1.00 86.38 283 PRO A N 1
ATOM 2312 C CA . PRO A 1 283 ? -16.765 -9.678 17.439 1.00 86.38 283 PRO A CA 1
ATOM 2313 C C . PRO A 1 283 ? -16.820 -11.164 17.819 1.00 86.38 283 PRO A C 1
ATOM 2315 O O . PRO A 1 283 ? -15.808 -11.856 17.773 1.00 86.38 283 PRO A O 1
ATOM 2318 N N . ASN A 1 284 ? -17.999 -11.687 18.175 1.00 86.62 284 ASN A N 1
ATOM 2319 C CA . ASN A 1 284 ? -18.174 -13.117 18.446 1.00 86.62 284 ASN A CA 1
ATOM 2320 C C . ASN A 1 284 ? -17.994 -13.962 17.171 1.00 86.62 284 ASN A C 1
ATOM 2322 O O . ASN A 1 284 ? -17.320 -14.989 17.208 1.00 86.62 284 ASN A O 1
ATOM 2326 N N . ALA A 1 285 ? -18.544 -13.516 16.036 1.00 84.38 285 ALA A N 1
ATOM 2327 C CA . ALA A 1 285 ? -18.370 -14.187 14.748 1.00 84.38 285 ALA A CA 1
ATOM 2328 C C . ALA A 1 285 ? -16.910 -14.110 14.275 1.00 84.38 285 ALA A C 1
ATOM 2330 O O . ALA A 1 285 ? -16.355 -15.108 13.819 1.00 84.38 285 ALA A O 1
ATOM 2331 N N . ALA A 1 286 ? -16.265 -12.957 14.468 1.00 88.25 286 ALA A N 1
ATOM 2332 C CA . ALA A 1 286 ? -14.846 -12.763 14.187 1.00 88.25 286 ALA A CA 1
ATOM 2333 C C . ALA A 1 286 ? -13.950 -13.704 15.010 1.00 88.25 286 ALA A C 1
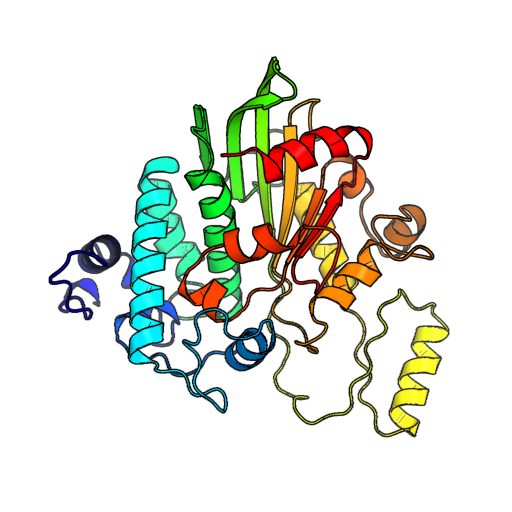ATOM 2335 O O . ALA A 1 286 ? -13.044 -14.344 14.472 1.00 88.25 286 ALA A O 1
ATOM 2336 N N . ARG A 1 287 ? -14.231 -13.857 16.310 1.00 88.88 287 ARG A N 1
ATOM 2337 C CA . ARG A 1 287 ? -13.494 -14.786 17.181 1.00 88.88 287 ARG A CA 1
ATOM 2338 C C . ARG A 1 287 ? -13.640 -16.241 16.733 1.00 88.88 287 ARG A C 1
ATOM 2340 O O . ARG A 1 287 ? -12.650 -16.966 16.739 1.00 88.88 287 ARG A O 1
ATOM 2347 N N . ASN A 1 288 ? -14.819 -16.647 16.259 1.00 86.38 288 ASN A N 1
ATOM 2348 C CA . ASN A 1 288 ? -15.050 -18.009 15.757 1.00 86.38 288 ASN A CA 1
ATOM 2349 C C . ASN A 1 288 ? -14.188 -18.367 14.537 1.00 86.38 288 ASN A C 1
ATOM 2351 O O . ASN A 1 288 ? -13.914 -19.543 14.312 1.00 86.38 288 ASN A O 1
ATOM 2355 N N . ILE A 1 289 ? -13.755 -17.374 13.755 1.00 86.06 289 ILE A N 1
ATOM 2356 C CA . ILE A 1 289 ? -12.850 -17.577 12.615 1.00 86.06 289 ILE A CA 1
ATOM 2357 C C . ILE A 1 289 ? -11.379 -17.284 12.959 1.00 86.06 289 ILE A C 1
ATOM 2359 O O . ILE A 1 289 ? -10.528 -17.357 12.077 1.00 86.06 289 ILE A O 1
ATOM 2363 N N . GLY A 1 290 ? -11.063 -16.976 14.222 1.00 90.19 290 GLY A N 1
ATOM 2364 C CA . GLY A 1 290 ? -9.695 -16.766 14.705 1.00 90.19 290 GLY A CA 1
ATOM 2365 C C . GLY A 1 290 ? -9.184 -15.322 14.649 1.00 90.19 290 GLY A C 1
ATOM 2366 O O . GLY A 1 290 ? -7.971 -15.118 14.619 1.00 90.19 290 GLY A O 1
ATOM 2367 N N . VAL A 1 291 ? -10.064 -14.315 14.620 1.00 93.50 291 VAL A N 1
ATOM 2368 C CA . VAL A 1 291 ? -9.665 -12.910 14.834 1.00 93.50 291 VAL A CA 1
ATOM 2369 C C . VAL A 1 291 ? -9.408 -12.680 16.326 1.00 93.50 291 VAL A C 1
ATOM 2371 O O . VAL A 1 291 ? -10.265 -12.977 17.161 1.00 93.50 291 VAL A O 1
ATOM 2374 N N . SER A 1 292 ? -8.225 -12.162 16.659 1.00 93.19 292 SER A N 1
ATOM 2375 C CA . SER A 1 292 ? -7.806 -11.880 18.036 1.00 93.19 292 SER A CA 1
ATOM 2376 C C . SER A 1 292 ? -8.642 -10.761 18.664 1.00 93.19 292 SER A C 1
ATOM 2378 O O . SER A 1 292 ? -9.014 -9.804 17.985 1.00 93.19 292 SER A O 1
ATOM 2380 N N . SER A 1 293 ? -8.889 -10.826 19.978 1.00 91.38 293 SER A N 1
ATOM 2381 C CA . SER A 1 293 ? -9.517 -9.718 20.715 1.00 91.38 293 SER A CA 1
ATOM 2382 C C . SER A 1 293 ? -8.689 -8.434 20.635 1.00 91.38 293 SER A C 1
ATOM 2384 O O . SER A 1 293 ? -9.261 -7.350 20.560 1.00 91.38 293 SER A O 1
ATOM 2386 N N . GLU A 1 294 ? -7.361 -8.564 20.542 1.00 91.62 294 GLU A N 1
ATOM 2387 C CA . GLU A 1 294 ? -6.438 -7.432 20.415 1.00 91.62 294 GLU A CA 1
ATOM 2388 C C . GLU A 1 294 ? -6.722 -6.573 19.174 1.00 91.62 294 GLU A C 1
ATOM 2390 O O . GLU A 1 294 ? -6.437 -5.380 19.188 1.00 91.62 294 GLU A O 1
ATOM 2395 N N . VAL A 1 295 ? -7.317 -7.137 18.115 1.00 92.56 295 VAL A N 1
ATOM 2396 C CA . VAL A 1 295 ? -7.718 -6.378 16.916 1.00 92.56 295 VAL A CA 1
ATOM 2397 C C . VAL A 1 295 ? -8.686 -5.258 17.283 1.00 92.56 295 VAL A C 1
ATOM 2399 O O . VAL A 1 295 ? -8.511 -4.125 16.841 1.00 92.56 295 VAL A O 1
ATOM 2402 N N . PHE A 1 296 ? -9.673 -5.561 18.126 1.00 90.75 296 PHE A N 1
ATOM 2403 C CA . PHE A 1 296 ? -10.715 -4.614 18.521 1.00 90.75 296 PHE A CA 1
ATOM 2404 C C . PHE A 1 296 ? -10.232 -3.576 19.539 1.00 90.75 296 PHE A C 1
ATOM 2406 O O . PHE A 1 296 ? -10.858 -2.532 19.696 1.00 90.75 296 PHE A O 1
ATOM 2413 N N . GLU A 1 297 ? -9.122 -3.859 20.218 1.00 90.31 297 GLU A N 1
ATOM 2414 C CA . GLU A 1 297 ? -8.513 -2.969 21.207 1.00 90.31 297 GLU A CA 1
ATOM 2415 C C . GLU A 1 297 ? -7.446 -2.065 20.587 1.00 90.31 297 GLU A C 1
ATOM 2417 O O . GLU A 1 297 ? -7.284 -0.922 21.007 1.00 90.31 297 GLU A O 1
ATOM 2422 N N . ARG A 1 298 ? -6.695 -2.577 19.605 1.00 92.00 298 ARG A N 1
ATOM 2423 C CA . ARG A 1 298 ? -5.491 -1.920 19.085 1.00 92.00 298 ARG A CA 1
ATOM 2424 C C . ARG A 1 298 ? -5.687 -1.247 17.744 1.00 92.00 298 ARG A C 1
ATOM 2426 O O . ARG A 1 298 ? -4.944 -0.319 17.458 1.00 92.00 298 ARG A O 1
ATOM 2433 N N . ILE A 1 299 ? -6.634 -1.676 16.915 1.00 92.19 299 ILE A N 1
ATOM 2434 C CA . ILE A 1 299 ? -6.879 -1.030 15.622 1.00 92.19 299 ILE A CA 1
ATOM 2435 C C . ILE A 1 299 ? -8.010 -0.019 15.786 1.00 92.19 299 ILE A C 1
ATOM 2437 O O . ILE A 1 299 ? -9.122 -0.367 16.178 1.00 92.19 299 ILE A O 1
ATOM 2441 N N . THR A 1 300 ? -7.741 1.244 15.463 1.00 90.69 300 THR A N 1
ATOM 2442 C CA . THR A 1 300 ? -8.749 2.308 15.532 1.00 90.69 300 THR A CA 1
ATOM 2443 C C . THR A 1 300 ? -9.683 2.240 14.330 1.00 90.69 300 THR A C 1
ATOM 2445 O O . THR A 1 300 ? -10.906 2.342 14.480 1.00 90.69 300 THR A O 1
ATOM 2448 N N . ALA A 1 301 ? -9.113 2.060 13.137 1.00 88.62 301 ALA A N 1
ATOM 2449 C CA . ALA A 1 301 ? -9.865 1.948 11.899 1.00 88.62 301 ALA A CA 1
ATOM 2450 C C . ALA A 1 301 ? -9.160 1.082 10.858 1.00 88.62 301 ALA A C 1
ATOM 2452 O O . ALA A 1 301 ? -7.934 0.972 10.830 1.00 88.62 301 ALA A O 1
ATOM 2453 N N . VAL A 1 302 ? -9.982 0.508 9.988 1.00 88.06 302 VAL A N 1
ATOM 2454 C CA . VAL A 1 302 ? -9.564 -0.216 8.794 1.00 88.06 302 VAL A CA 1
ATOM 2455 C C . VAL A 1 302 ? -10.037 0.594 7.596 1.00 88.06 302 VAL A C 1
ATOM 2457 O O . VAL A 1 302 ? -11.174 1.067 7.569 1.00 88.06 302 VAL A O 1
ATOM 2460 N N . ILE A 1 303 ? -9.156 0.777 6.625 1.00 86.44 303 ILE A N 1
ATOM 2461 C CA . ILE A 1 303 ? -9.427 1.451 5.365 1.00 86.44 303 ILE A CA 1
ATOM 2462 C C . ILE A 1 303 ? -9.113 0.442 4.285 1.00 86.44 303 ILE A C 1
ATOM 2464 O O . ILE A 1 303 ? -7.967 0.021 4.159 1.00 86.44 303 ILE A O 1
ATOM 2468 N N . VAL A 1 304 ? -10.122 0.030 3.533 1.00 84.00 304 VAL A N 1
ATOM 2469 C CA . VAL A 1 304 ? -9.904 -0.810 2.360 1.00 84.00 304 VAL A CA 1
ATOM 2470 C C . VAL A 1 304 ? -10.140 0.073 1.136 1.00 84.00 304 VAL A C 1
ATOM 2472 O O . VAL A 1 304 ? -11.056 0.896 1.126 1.00 84.00 304 VAL A O 1
ATOM 2475 N N . TYR A 1 305 ? -9.298 -0.060 0.124 1.00 80.75 305 TYR A N 1
ATOM 2476 C CA . TYR A 1 305 ? -9.397 0.723 -1.104 1.00 80.75 305 TYR A CA 1
ATOM 2477 C C . TYR A 1 305 ? -8.984 -0.121 -2.299 1.00 80.75 305 TYR A C 1
ATOM 2479 O O . TYR A 1 305 ? -8.295 -1.129 -2.141 1.00 80.75 305 TYR A O 1
ATOM 2487 N N . THR A 1 306 ? -9.398 0.288 -3.486 1.00 79.06 306 THR A N 1
ATOM 2488 C CA . THR A 1 306 ? -8.977 -0.317 -4.751 1.00 79.06 306 THR A CA 1
ATOM 2489 C C . THR A 1 306 ? -8.324 0.754 -5.600 1.00 79.06 306 THR A C 1
ATOM 2491 O O . THR A 1 306 ? -8.782 1.884 -5.616 1.00 79.06 306 THR A O 1
ATOM 2494 N N . GLU A 1 307 ? -7.248 0.403 -6.284 1.00 78.69 307 GLU A N 1
ATOM 2495 C CA . GLU A 1 307 ? -6.411 1.279 -7.085 1.00 78.69 307 GLU A CA 1
ATOM 2496 C C . GLU A 1 307 ? -6.630 1.000 -8.563 1.00 78.69 307 GLU A C 1
ATOM 2498 O O . GLU A 1 307 ? -6.583 -0.143 -9.039 1.00 78.69 307 GLU A O 1
ATOM 2503 N N . ALA A 1 308 ? -6.880 2.090 -9.276 1.00 78.94 308 ALA A N 1
ATOM 2504 C CA . ALA A 1 308 ? -6.955 2.123 -10.716 1.00 78.94 308 ALA A CA 1
ATOM 2505 C C . ALA A 1 308 ? -5.571 2.324 -11.327 1.00 78.94 308 ALA A C 1
ATOM 2507 O O . ALA A 1 308 ? -4.612 2.749 -10.676 1.00 78.94 308 ALA A O 1
ATOM 2508 N N . LEU A 1 309 ? -5.474 2.077 -12.627 1.00 81.31 309 LEU A N 1
ATOM 2509 C CA . LEU A 1 309 ? -4.211 2.205 -13.341 1.00 81.31 309 LEU A CA 1
ATOM 2510 C C . LEU A 1 309 ? -3.679 3.647 -13.378 1.00 81.31 309 LEU A C 1
ATOM 2512 O O . LEU A 1 309 ? -2.469 3.860 -13.301 1.00 81.31 309 LEU A O 1
ATOM 2516 N N . GLU A 1 310 ? -4.569 4.644 -13.432 1.00 79.75 310 GLU A N 1
ATOM 2517 C CA . GLU A 1 310 ? -4.185 6.053 -13.273 1.00 79.75 310 GLU A CA 1
ATOM 2518 C C . GLU A 1 310 ? -3.701 6.351 -11.842 1.00 79.75 310 GLU A C 1
ATOM 2520 O O . GLU A 1 310 ? -2.720 7.075 -11.672 1.00 79.75 310 GLU A O 1
ATOM 2525 N N . GLY A 1 311 ? -4.314 5.733 -10.825 1.00 80.38 311 GLY A N 1
ATOM 2526 C CA . GLY A 1 311 ? -3.877 5.824 -9.427 1.00 80.38 311 GLY A CA 1
ATOM 2527 C C . GLY A 1 311 ? -2.431 5.360 -9.242 1.00 80.38 311 GLY A C 1
ATOM 2528 O O . GLY A 1 311 ? -1.618 6.103 -8.689 1.00 80.38 311 GLY A O 1
ATOM 2529 N N . LEU A 1 312 ? -2.077 4.209 -9.825 1.00 86.88 312 LEU A N 1
ATOM 2530 C CA . LEU A 1 312 ? -0.698 3.707 -9.858 1.00 86.88 312 LEU A CA 1
ATOM 2531 C C . LEU A 1 312 ? 0.251 4.654 -10.597 1.00 86.88 312 LEU A C 1
ATOM 2533 O O . LEU A 1 312 ? 1.354 4.918 -10.126 1.00 86.88 312 LEU A O 1
ATOM 2537 N N . MET A 1 313 ? -0.166 5.174 -11.754 1.00 87.44 313 MET A N 1
ATOM 2538 C CA . MET A 1 313 ? 0.661 6.059 -12.580 1.00 87.44 313 MET A CA 1
ATOM 2539 C C . MET A 1 313 ? 0.999 7.381 -11.875 1.00 87.44 313 MET A C 1
ATOM 2541 O O . MET A 1 313 ? 2.108 7.896 -12.027 1.00 87.44 313 MET A O 1
ATOM 2545 N N . PHE A 1 314 ? 0.060 7.938 -11.109 1.00 84.69 314 PHE A N 1
ATOM 2546 C CA . PHE A 1 314 ? 0.252 9.204 -10.393 1.00 84.69 314 PHE A CA 1
ATOM 2547 C C . PHE A 1 314 ? 0.702 9.032 -8.937 1.00 84.69 314 PHE A C 1
ATOM 2549 O O . PHE A 1 314 ? 1.143 10.008 -8.313 1.00 84.69 314 PHE A O 1
ATOM 2556 N N . LEU A 1 315 ? 0.614 7.808 -8.400 1.00 81.81 315 LEU A N 1
ATOM 2557 C CA . LEU A 1 315 ? 0.838 7.467 -6.990 1.00 81.81 315 LEU A CA 1
ATOM 2558 C C . LEU A 1 315 ? 0.080 8.405 -6.053 1.00 81.81 315 LEU A C 1
ATOM 2560 O O . LEU A 1 315 ? 0.624 8.920 -5.068 1.00 81.81 315 LEU A O 1
ATOM 2564 N N . ASP A 1 316 ? -1.153 8.722 -6.437 1.00 71.44 316 ASP A N 1
ATOM 2565 C CA . ASP A 1 316 ? -1.943 9.752 -5.792 1.00 71.44 316 ASP A CA 1
ATOM 2566 C C . ASP A 1 316 ? -3.186 9.176 -5.129 1.00 71.44 316 ASP A C 1
ATOM 2568 O O . ASP A 1 316 ? -4.271 9.105 -5.706 1.00 71.44 316 ASP A O 1
ATOM 2572 N N . PHE A 1 317 ? -3.033 8.875 -3.842 1.00 68.12 317 PHE A N 1
ATOM 2573 C CA . PHE A 1 317 ? -4.128 8.424 -2.997 1.00 68.12 317 PHE A CA 1
ATOM 2574 C C . PHE A 1 317 ? -5.266 9.466 -2.848 1.00 68.12 317 PHE A C 1
ATOM 2576 O O . PHE A 1 317 ? -6.327 9.151 -2.312 1.00 68.12 317 PHE A O 1
ATOM 2583 N N . ARG A 1 318 ? -5.102 10.726 -3.307 1.00 58.12 318 ARG A N 1
ATOM 2584 C CA . ARG A 1 318 ? -6.201 11.722 -3.361 1.00 58.12 318 ARG A CA 1
ATOM 2585 C C . ARG A 1 318 ? -7.351 11.290 -4.259 1.00 58.12 318 ARG A C 1
ATOM 2587 O O . ARG A 1 318 ? -8.476 11.693 -3.969 1.00 58.12 318 ARG A O 1
ATOM 2594 N N . MET A 1 319 ? -7.086 10.495 -5.295 1.00 51.94 319 MET A N 1
ATOM 2595 C CA . MET A 1 319 ? -8.126 10.007 -6.205 1.00 51.94 319 MET A CA 1
ATOM 2596 C C . MET A 1 319 ? -9.221 9.236 -5.443 1.00 51.94 319 MET A C 1
ATOM 2598 O O . MET A 1 319 ? -10.395 9.387 -5.754 1.00 51.94 319 MET A O 1
ATOM 2602 N N . TYR A 1 320 ? -8.875 8.578 -4.330 1.00 53.50 320 TYR A N 1
ATOM 2603 C CA . TYR A 1 320 ? -9.831 7.878 -3.459 1.00 53.50 320 TYR A CA 1
ATOM 2604 C C . TYR A 1 320 ? -10.584 8.790 -2.472 1.00 53.50 320 TYR A C 1
ATOM 2606 O O . TYR A 1 320 ? -11.589 8.388 -1.891 1.00 53.50 320 TYR A O 1
ATOM 2614 N N . GLY A 1 321 ? -10.086 10.009 -2.226 1.00 38.81 321 GLY A N 1
ATOM 2615 C CA . GLY A 1 321 ? -10.601 10.926 -1.200 1.00 38.81 321 GLY A CA 1
ATOM 2616 C C . GLY A 1 321 ? -11.752 11.823 -1.662 1.00 38.81 321 GLY A C 1
ATOM 2617 O O . GLY A 1 321 ? -12.573 12.220 -0.839 1.00 38.81 321 GLY A O 1
ATOM 2618 N N . ASN A 1 322 ? -11.853 12.109 -2.965 1.00 37.12 322 ASN A N 1
ATOM 2619 C CA . ASN A 1 322 ? -12.971 12.879 -3.533 1.00 37.12 322 ASN A CA 1
ATOM 2620 C C . ASN A 1 322 ? -14.272 12.056 -3.662 1.00 37.12 322 ASN A C 1
ATOM 2622 O O . ASN A 1 322 ? -15.319 12.625 -3.952 1.00 37.12 322 ASN A O 1
ATOM 2626 N N . LEU A 1 323 ? -14.215 10.743 -3.411 1.00 35.75 323 LEU A N 1
ATOM 2627 C CA . LEU A 1 323 ? -15.335 9.795 -3.506 1.00 35.75 323 LEU A CA 1
ATOM 2628 C C . LEU A 1 323 ? -15.989 9.469 -2.152 1.00 35.75 323 LEU A C 1
ATOM 2630 O 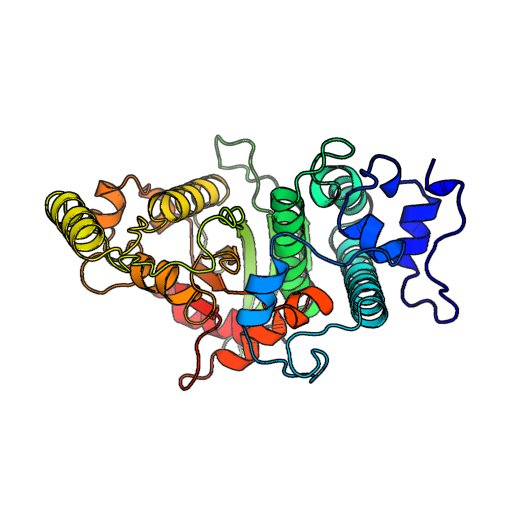O . LEU A 1 323 ? -16.905 8.655 -2.086 1.00 35.75 323 LEU A O 1
ATOM 2634 N N . MET A 1 324 ? -15.556 10.100 -1.053 1.00 37.72 324 MET A N 1
ATOM 2635 C CA . MET A 1 324 ? -16.207 9.909 0.250 1.00 37.72 324 MET A CA 1
ATOM 2636 C C . MET A 1 324 ? -17.488 10.749 0.435 1.00 37.72 324 MET A C 1
ATOM 2638 O O . MET A 1 324 ? -18.094 10.697 1.511 1.00 37.72 324 MET A O 1
ATOM 2642 N N . ASP A 1 325 ? -17.930 11.490 -0.591 1.00 31.45 325 ASP A N 1
ATOM 2643 C CA . ASP A 1 325 ? -19.269 12.079 -0.594 1.00 31.45 325 ASP A CA 1
ATOM 2644 C C . ASP A 1 325 ? -20.308 10.963 -0.761 1.00 31.45 325 ASP A C 1
ATOM 2646 O O . ASP A 1 325 ? -20.224 10.107 -1.643 1.00 31.45 325 ASP A O 1
ATOM 2650 N N . VAL A 1 326 ? -21.271 10.931 0.153 1.00 34.69 326 VAL A N 1
ATOM 2651 C CA . VAL A 1 326 ? -22.216 9.829 0.356 1.00 34.69 326 VAL A CA 1
ATOM 2652 C C . VAL A 1 326 ? -23.275 9.861 -0.746 1.00 34.69 326 VAL A C 1
ATOM 2654 O O . VAL A 1 326 ? -24.422 10.195 -0.483 1.00 34.69 326 VAL A O 1
ATOM 2657 N N . SER A 1 327 ? -22.904 9.588 -1.998 1.00 30.28 327 SER A N 1
ATOM 2658 C CA . SER A 1 327 ? -23.790 9.113 -3.072 1.00 30.28 327 SER A CA 1
ATOM 2659 C C . SER A 1 327 ? -23.085 9.097 -4.433 1.00 30.28 327 SER A C 1
ATOM 2661 O O . SER A 1 327 ? -23.225 10.032 -5.215 1.00 30.28 327 SER A O 1
ATOM 2663 N N . LYS A 1 328 ? -22.429 7.972 -4.736 1.00 31.50 328 LYS A N 1
ATOM 2664 C CA . LYS A 1 328 ? -22.368 7.254 -6.031 1.00 31.50 328 LYS A CA 1
ATOM 2665 C C . LYS A 1 328 ? -20.954 6.732 -6.296 1.00 31.50 328 LYS A C 1
ATOM 2667 O O . LYS A 1 328 ? -20.014 7.505 -6.376 1.00 31.50 328 LYS A O 1
ATOM 2672 N N . ASP A 1 329 ? -20.916 5.411 -6.453 1.00 36.53 329 ASP A N 1
ATOM 2673 C CA . ASP A 1 329 ? -19.850 4.558 -6.983 1.00 36.53 329 ASP A CA 1
ATOM 2674 C C . ASP A 1 329 ? -18.593 4.409 -6.089 1.00 36.53 329 ASP A C 1
ATOM 2676 O O . ASP A 1 329 ? -17.850 5.339 -5.803 1.00 36.53 329 ASP A O 1
ATOM 2680 N N . PHE A 1 330 ? -18.451 3.201 -5.525 1.00 44.47 330 PHE A N 1
ATOM 2681 C CA . PHE A 1 330 ? -17.638 2.853 -4.352 1.00 44.47 330 PHE A CA 1
ATOM 2682 C C . PHE A 1 330 ? -16.224 2.364 -4.728 1.00 44.47 330 PHE A C 1
ATOM 2684 O O . PHE A 1 330 ? -16.094 1.229 -5.179 1.00 44.47 330 PHE A O 1
ATOM 2691 N N . GLU A 1 331 ? -15.170 3.133 -4.423 1.00 54.00 331 GLU A N 1
ATOM 2692 C CA . GLU A 1 331 ? -13.758 2.719 -4.657 1.00 54.00 331 GLU A CA 1
ATOM 2693 C C . GLU A 1 331 ? -12.864 2.757 -3.403 1.00 54.00 331 GLU A C 1
ATOM 2695 O O . GLU A 1 331 ? -11.707 2.331 -3.399 1.00 54.00 331 GLU A O 1
ATOM 2700 N N . CYS A 1 332 ? -13.411 3.236 -2.289 1.00 50.88 332 CYS A N 1
ATOM 2701 C CA . CYS A 1 332 ? -12.764 3.228 -0.986 1.00 50.88 332 CYS A CA 1
ATOM 2702 C C . CYS A 1 332 ? -13.833 3.132 0.097 1.00 50.88 332 CYS A C 1
ATOM 2704 O O . CYS A 1 332 ? -14.872 3.791 0.019 1.00 50.88 332 CYS A O 1
ATOM 2706 N N . GLY A 1 333 ? -13.588 2.327 1.127 1.00 51.75 333 GLY A N 1
ATOM 2707 C CA . GLY A 1 333 ? -14.439 2.320 2.304 1.00 51.75 333 GLY A CA 1
ATOM 2708 C C . GLY A 1 333 ? -13.640 2.329 3.589 1.00 51.75 333 GLY A C 1
ATOM 2709 O O . GLY A 1 333 ? -12.551 1.770 3.727 1.00 51.75 333 GLY A O 1
ATOM 2710 N N . PHE A 1 334 ? -14.220 3.052 4.532 1.00 58.69 334 PHE A N 1
ATOM 2711 C CA . PHE A 1 334 ? -13.592 3.471 5.761 1.00 58.69 334 PHE A CA 1
ATOM 2712 C C . PHE A 1 334 ? -14.441 3.005 6.940 1.00 58.69 334 PHE A C 1
ATOM 2714 O O . PHE A 1 334 ? -15.632 3.329 7.026 1.00 58.69 334 PHE A O 1
ATOM 2721 N N . TRP A 1 335 ? -13.827 2.279 7.877 1.00 62.91 335 TRP A N 1
ATOM 2722 C CA . TRP A 1 335 ? -14.532 1.761 9.045 1.00 62.91 335 TRP A CA 1
ATOM 2723 C C . TRP A 1 335 ? -13.772 2.000 10.327 1.00 62.91 335 TRP A C 1
ATOM 2725 O O . TRP A 1 335 ? -12.617 1.618 10.486 1.00 62.91 335 TRP A O 1
ATOM 2735 N N . THR A 1 336 ? -14.480 2.569 11.289 1.00 57.09 336 THR A N 1
ATOM 2736 C CA . THR A 1 336 ? -13.965 2.810 12.629 1.00 57.09 336 THR A CA 1
ATOM 2737 C C . THR A 1 336 ? -14.376 1.665 13.528 1.00 57.09 336 THR A C 1
ATOM 2739 O O . THR A 1 336 ? -15.568 1.470 13.765 1.00 57.09 336 THR A O 1
ATOM 2742 N N . ILE A 1 337 ? -13.392 0.935 14.037 1.00 59.59 337 ILE A N 1
ATOM 2743 C CA . ILE A 1 337 ? -13.610 -0.126 15.021 1.00 59.59 337 ILE A CA 1
ATOM 2744 C C . ILE A 1 337 ? -13.929 0.508 16.381 1.00 59.59 337 ILE A C 1
ATOM 2746 O O . ILE A 1 337 ? -14.815 0.046 17.096 1.00 59.59 337 ILE A O 1
ATOM 2750 N N . ASN A 1 338 ? -13.287 1.637 16.698 1.00 58.59 338 ASN A N 1
ATOM 2751 C CA . ASN A 1 338 ? -13.604 2.422 17.885 1.00 58.59 338 ASN A CA 1
ATOM 2752 C C . ASN A 1 338 ? -14.610 3.545 17.561 1.00 58.59 338 ASN A C 1
ATOM 2754 O O . ASN A 1 338 ? -14.249 4.612 17.055 1.00 58.59 338 ASN A O 1
ATOM 2758 N N . CYS A 1 339 ? -15.886 3.319 17.893 1.00 53.78 339 CYS A N 1
ATOM 2759 C CA . CYS A 1 339 ? -16.973 4.278 17.666 1.00 53.78 339 CYS A CA 1
ATOM 2760 C C . CYS A 1 339 ? -16.771 5.630 18.372 1.00 53.78 339 CYS A C 1
ATOM 2762 O O . CYS A 1 339 ? -17.206 6.652 17.837 1.00 53.78 339 CYS A O 1
ATOM 2764 N N . ALA A 1 340 ? -16.099 5.666 19.531 1.00 51.31 340 ALA A N 1
ATOM 2765 C CA . ALA A 1 340 ? -15.826 6.912 20.255 1.00 51.31 340 ALA A CA 1
ATOM 2766 C C . ALA A 1 340 ? -14.860 7.825 19.477 1.00 51.31 340 ALA A C 1
ATOM 2768 O O . ALA A 1 340 ? -14.970 9.049 19.533 1.00 51.31 340 ALA A O 1
ATOM 2769 N N . MET A 1 341 ? -13.981 7.228 18.668 1.00 57.94 341 MET A N 1
ATOM 2770 C CA . MET A 1 341 ? -12.974 7.929 17.867 1.00 57.94 341 MET A CA 1
ATOM 2771 C C . MET A 1 341 ? -13.471 8.310 16.465 1.00 57.94 341 MET A C 1
ATOM 2773 O O . MET A 1 341 ? -12.791 9.041 15.743 1.00 57.94 341 MET A O 1
ATOM 2777 N N . ARG A 1 342 ? -14.677 7.871 16.073 1.00 60.34 342 ARG A N 1
ATOM 2778 C CA . ARG A 1 342 ? -15.193 8.013 14.702 1.00 60.34 342 ARG A CA 1
ATOM 2779 C C . ARG A 1 342 ? -15.304 9.457 14.233 1.00 60.34 342 ARG A C 1
ATOM 2781 O O . ARG A 1 342 ? -14.845 9.775 13.142 1.00 60.34 342 ARG A O 1
ATOM 2788 N N . LYS A 1 343 ? -15.884 10.342 15.049 1.00 58.53 343 LYS A N 1
ATOM 2789 C CA . LYS A 1 343 ? -16.039 11.763 14.685 1.00 58.53 343 LYS A CA 1
ATOM 2790 C C . LYS A 1 343 ? -14.687 12.472 14.548 1.00 58.53 343 LYS A C 1
ATOM 2792 O O . LYS A 1 343 ? -14.513 13.251 13.618 1.00 58.53 343 LYS A O 1
ATOM 2797 N N . LYS A 1 344 ? -13.727 12.172 15.435 1.00 62.84 344 LYS A N 1
ATOM 2798 C CA . LYS A 1 344 ? -12.371 12.739 15.367 1.00 62.84 344 LYS A CA 1
ATOM 2799 C C . LYS A 1 344 ? -11.622 12.250 14.128 1.00 62.84 344 LYS A C 1
ATOM 2801 O O . LYS A 1 344 ? -11.011 13.059 13.445 1.00 62.84 344 LYS A O 1
ATOM 2806 N N . LEU A 1 345 ? -11.721 10.961 13.803 1.00 64.25 345 LEU A N 1
ATOM 2807 C CA . LEU A 1 345 ? -11.016 10.362 12.670 1.00 64.25 345 LEU A CA 1
ATOM 2808 C C . LEU A 1 345 ? -11.609 10.749 11.303 1.00 64.25 345 LEU A C 1
ATOM 2810 O O . LEU A 1 345 ? -10.866 10.929 10.345 1.00 64.25 345 LEU A O 1
ATOM 2814 N N . VAL A 1 346 ? -12.929 10.935 11.202 1.00 62.62 346 VAL A N 1
ATOM 2815 C CA . VAL A 1 346 ? -13.529 11.523 9.992 1.00 62.62 346 VAL A CA 1
ATOM 2816 C C . VAL A 1 346 ? -12.994 12.940 9.804 1.00 62.62 346 VAL A C 1
ATOM 2818 O O . VAL A 1 346 ? -12.467 13.257 8.745 1.00 62.62 346 VAL A O 1
ATOM 2821 N N . ASN A 1 347 ? -13.009 13.771 10.848 1.00 60.47 347 ASN A N 1
ATOM 2822 C CA . ASN A 1 347 ? -12.427 15.105 10.735 1.00 60.47 347 ASN A CA 1
ATOM 2823 C C . ASN A 1 347 ? -10.922 15.053 10.413 1.00 60.47 347 ASN A C 1
ATOM 2825 O O . ASN A 1 347 ? -10.442 15.849 9.621 1.00 60.47 347 ASN A O 1
ATOM 2829 N N . LEU A 1 348 ? -10.183 14.084 10.951 1.00 63.28 348 LEU A N 1
ATOM 2830 C CA . LEU A 1 348 ? -8.778 13.864 10.624 1.00 63.28 348 LEU A CA 1
ATOM 2831 C C . LEU A 1 348 ? -8.583 13.639 9.116 1.00 63.28 348 LEU A C 1
ATOM 2833 O O . LEU A 1 348 ? -7.877 14.390 8.460 1.00 63.28 348 LEU A O 1
ATOM 2837 N N . ILE A 1 349 ? -9.257 12.652 8.532 1.00 63.22 349 ILE A N 1
ATOM 2838 C CA . ILE A 1 349 ? -9.060 12.291 7.119 1.00 63.22 349 ILE A CA 1
ATOM 2839 C C . ILE A 1 349 ? -9.508 13.413 6.166 1.00 63.22 349 ILE A C 1
ATOM 2841 O O . ILE A 1 349 ? -8.892 13.599 5.118 1.00 63.22 349 ILE A O 1
ATOM 2845 N N . TYR A 1 350 ? -10.531 14.186 6.543 1.00 58.59 350 TYR A N 1
ATOM 2846 C CA . TYR A 1 350 ? -11.069 15.277 5.723 1.00 58.59 350 TYR A CA 1
ATOM 2847 C C . TYR A 1 350 ? -10.360 16.632 5.905 1.00 58.59 350 TYR A C 1
ATOM 2849 O O . TYR A 1 350 ? -10.339 17.428 4.966 1.00 58.59 350 TYR A O 1
ATOM 2857 N 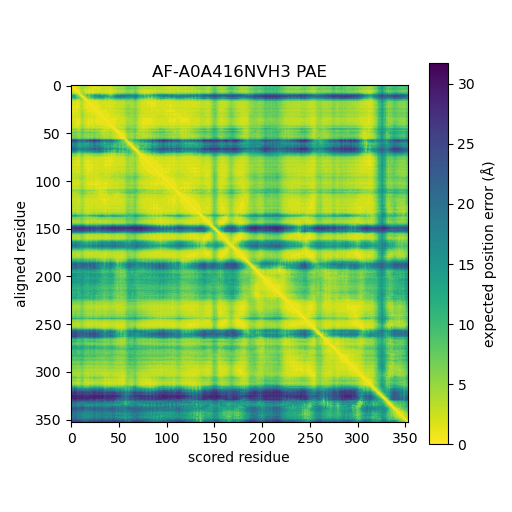N . TYR A 1 351 ? -9.811 16.925 7.091 1.00 52.16 351 TYR A N 1
ATOM 2858 C CA . TYR A 1 351 ? -9.247 18.242 7.437 1.00 52.16 351 TYR A CA 1
ATOM 2859 C C . TYR A 1 351 ? -7.723 18.269 7.599 1.00 52.16 351 TYR A C 1
ATOM 2861 O O . TYR A 1 351 ? -7.185 19.344 7.867 1.00 52.16 351 TYR A O 1
ATOM 2869 N N . ILE A 1 352 ? -7.009 17.152 7.413 1.00 50.78 352 ILE A N 1
ATOM 2870 C CA . ILE A 1 352 ? -5.565 17.205 7.137 1.00 50.78 352 ILE A CA 1
ATOM 2871 C C . ILE A 1 352 ? -5.416 17.914 5.764 1.00 50.78 352 ILE A C 1
ATOM 2873 O O . ILE A 1 352 ? -5.606 17.297 4.713 1.00 50.78 352 ILE A O 1
ATOM 2877 N N . LYS A 1 353 ? -5.209 19.240 5.807 1.00 34.59 353 LYS A N 1
ATOM 2878 C CA . LYS A 1 353 ? -5.115 20.181 4.677 1.00 34.59 353 LYS A CA 1
ATOM 2879 C C . LYS A 1 353 ? -3.687 20.637 4.434 1.00 34.59 353 LYS A C 1
ATOM 2881 O O . LYS A 1 353 ? -3.086 21.175 5.393 1.00 34.59 353 LYS A O 1
#

Radius of gyration: 20.99 Å; Cα contacts (8 Å, |Δi|>4): 587; chains: 1; bounding box: 53×54×51 Å

Solvent-accessible surface area (backbone atoms only — not comparable to full-atom values): 19372 Å² total; per-residue (Å²): 110,56,38,80,46,79,70,72,61,91,50,93,81,51,58,38,48,50,48,45,48,41,35,61,70,40,55,58,46,60,41,21,88,83,30,67,68,54,23,24,55,65,64,66,45,82,79,59,97,57,49,70,39,17,55,50,47,49,82,54,87,85,57,69,52,39,91,91,75,47,62,56,43,65,60,48,25,50,43,26,47,32,36,51,21,49,47,53,50,51,49,28,76,60,52,32,62,71,55,46,52,48,41,46,51,60,44,56,27,15,56,22,70,64,56,38,71,56,49,29,54,37,40,50,54,39,52,26,55,52,48,53,55,61,77,23,48,84,53,79,42,56,39,64,50,44,82,46,93,81,42,97,46,96,48,45,27,58,30,36,39,33,31,73,44,72,58,96,87,42,78,41,73,37,35,41,37,36,34,70,44,52,71,60,69,67,77,80,87,53,85,91,57,54,71,48,64,58,45,57,84,67,51,82,64,49,67,53,52,51,50,51,54,22,59,78,66,74,28,49,64,44,80,58,67,57,68,58,55,39,50,50,45,44,54,50,28,51,28,43,60,71,56,56,102,48,38,40,28,36,39,38,32,50,44,38,56,43,99,43,37,89,53,32,56,50,46,62,50,29,38,35,56,33,92,89,54,4,39,75,70,27,63,70,54,22,41,76,77,68,36,52,73,55,32,70,63,16,34,37,28,46,35,43,33,49,50,25,50,65,37,63,32,53,53,43,56,63,74,54,60,77,53,72,58,97,80,76,78,84,51,56,51,78,46,57,64,37,68,89,49,37,70,60,50,52,49,46,75,72,62,57,98

pLDDT: mean 81.38, std 15.48, range [30.28, 97.88]

Mean predicted aligned error: 8.22 Å

Foldseek 3Di:
DQLVDQFQDPCVPCLLVQVNVCSVVCLQVLAACVAQLVCLSNLNDDDDLLQVLLQLQDPCPVVQQDPPRDHPSVVLSVLLSSQVSVLLVLVCVAAHDVVSSCCSNPQCSCCRNPHDPQSNVQSLQLSLVVSLLSPLAPFPHKYAQDDDPPFPDRGAARIKTWHWDQDPNDIDIAIEGEHEAEDGADDPVDLPFAEDEDLEDDDPVRVVPVCVVCVVVRYHYDYQPLVVVLVQLQVQLSRFDQADPRYAYEYEYAQSRAPDSQCSCSSVVSCQDPPPQHLLNDVVSVVVSPRDPSSLRGHQKYKYFHHHSVCSSNSHPVVQVVPPPPDDDDGMDMDGSDPVCVVVVVCVSVVSD